Protein AF-A0A7L4R6G1-F1 (afdb_monomer_lite)

Radius of gyration: 15.93 Å; chains: 1; bounding box: 34×41×43 Å

Structure (mmCIF, N/CA/C/O backbone):
data_AF-A0A7L4R6G1-F1
#
_entry.id   AF-A0A7L4R6G1-F1
#
loop_
_atom_site.group_PDB
_atom_site.id
_atom_site.type_symbol
_atom_site.label_atom_id
_atom_site.label_alt_id
_atom_site.label_comp_id
_atom_site.label_asym_id
_atom_site.label_entity_id
_atom_site.label_seq_id
_atom_site.pdbx_PDB_ins_code
_atom_site.Cartn_x
_atom_site.Cartn_y
_atom_site.Cartn_z
_atom_site.occupancy
_atom_site.B_iso_or_equiv
_atom_site.auth_seq_id
_atom_site.auth_comp_id
_atom_site.auth_asym_id
_atom_site.auth_atom_id
_atom_site.pdbx_PDB_model_num
ATOM 1 N N . MET A 1 1 ? -9.386 -15.815 3.244 1.00 87.00 1 MET A N 1
ATOM 2 C CA . MET A 1 1 ? -8.863 -14.715 2.376 1.00 87.00 1 MET A CA 1
ATOM 3 C C . MET A 1 1 ? -9.178 -14.843 0.875 1.00 87.00 1 MET A C 1
ATOM 5 O O . MET A 1 1 ? -9.339 -15.949 0.372 1.00 87.00 1 MET A O 1
ATOM 9 N N . LYS A 1 2 ? -9.205 -13.720 0.128 1.00 92.12 2 LYS A N 1
ATOM 10 C CA . LYS A 1 2 ? -9.376 -13.674 -1.351 1.00 92.12 2 LYS A CA 1
ATOM 11 C C . LYS A 1 2 ? -8.162 -13.053 -2.053 1.00 92.12 2 LYS A C 1
ATOM 13 O O . LYS A 1 2 ? -7.598 -12.083 -1.553 1.00 92.12 2 LYS A O 1
ATOM 18 N N . LYS A 1 3 ? -7.787 -13.557 -3.235 1.00 94.75 3 LYS A N 1
ATOM 19 C CA . LYS A 1 3 ? -6.740 -12.967 -4.095 1.00 94.75 3 LYS A CA 1
ATOM 20 C C . LYS A 1 3 ? -7.372 -12.108 -5.196 1.00 94.75 3 LYS A C 1
ATOM 22 O O . LYS A 1 3 ? -8.398 -12.487 -5.756 1.00 94.75 3 LYS A O 1
ATOM 27 N N . LYS A 1 4 ? -6.769 -10.961 -5.518 1.00 96.75 4 LYS A N 1
ATOM 28 C CA . LYS A 1 4 ? -7.237 -10.049 -6.581 1.00 96.75 4 LYS A CA 1
ATOM 29 C C . LYS A 1 4 ? -6.052 -9.414 -7.310 1.00 96.75 4 LYS A C 1
ATOM 31 O O . LYS A 1 4 ? -4.967 -9.296 -6.750 1.00 96.75 4 LYS A O 1
ATOM 36 N N . LEU A 1 5 ? -6.262 -8.991 -8.554 1.00 97.62 5 LEU A N 1
ATOM 37 C CA . LEU A 1 5 ? -5.342 -8.112 -9.275 1.00 97.62 5 LEU A CA 1
ATOM 38 C C . LEU A 1 5 ? -5.882 -6.682 -9.214 1.00 97.62 5 LEU A C 1
ATOM 40 O O . LEU A 1 5 ? -7.007 -6.431 -9.644 1.00 97.62 5 LEU A O 1
ATOM 44 N N . LEU A 1 6 ? -5.094 -5.753 -8.677 1.00 98.19 6 LEU A N 1
ATOM 45 C CA . LEU A 1 6 ? -5.486 -4.349 -8.535 1.00 98.19 6 LEU A CA 1
ATOM 46 C C . LEU A 1 6 ? -4.624 -3.427 -9.389 1.00 98.19 6 LEU A C 1
ATOM 48 O O . LEU A 1 6 ? -3.440 -3.685 -9.627 1.00 98.19 6 LEU A O 1
ATOM 52 N N . ARG A 1 7 ? -5.219 -2.317 -9.833 1.00 98.44 7 ARG A N 1
ATOM 53 C CA . ARG A 1 7 ? -4.471 -1.229 -10.461 1.00 98.44 7 ARG A CA 1
ATOM 54 C C . ARG A 1 7 ? -3.727 -0.419 -9.389 1.00 98.44 7 ARG A C 1
ATOM 56 O O . ARG A 1 7 ? -4.255 -0.232 -8.293 1.00 98.44 7 ARG A O 1
ATOM 63 N N . PRO A 1 8 ? -2.547 0.145 -9.697 1.00 98.31 8 PRO A N 1
ATOM 64 C CA . PRO A 1 8 ? -1.770 0.928 -8.730 1.00 98.31 8 PRO A CA 1
ATOM 65 C C . PRO A 1 8 ? -2.485 2.149 -8.138 1.00 98.31 8 PRO A C 1
ATOM 67 O O . PRO A 1 8 ? -2.185 2.547 -7.018 1.00 98.31 8 PRO A O 1
ATOM 70 N N . ASN A 1 9 ? -3.432 2.749 -8.866 1.00 98.50 9 ASN A N 1
ATOM 71 C CA . ASN A 1 9 ? -4.228 3.879 -8.376 1.00 98.50 9 ASN A CA 1
ATOM 72 C C . ASN A 1 9 ? -5.355 3.463 -7.416 1.00 98.50 9 ASN A C 1
ATOM 74 O O . ASN A 1 9 ? -6.030 4.332 -6.881 1.00 98.50 9 ASN A O 1
ATOM 78 N N . GLN A 1 10 ? -5.581 2.162 -7.213 1.00 98.69 10 GLN A N 1
ATOM 79 C CA . GLN A 1 10 ? -6.584 1.673 -6.264 1.00 98.69 10 GLN A CA 1
ATOM 80 C C . GLN A 1 10 ? -6.030 1.465 -4.856 1.00 98.69 10 GLN A C 1
ATOM 82 O O . GLN A 1 10 ? -6.801 1.269 -3.920 1.00 98.69 10 GLN 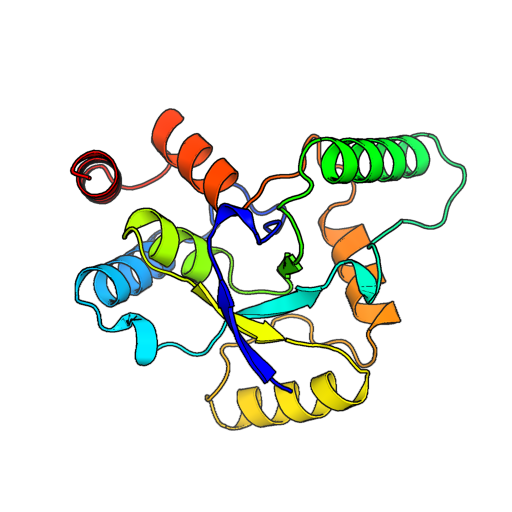A O 1
ATOM 87 N N . ILE A 1 11 ? -4.705 1.486 -4.700 1.00 98.69 11 ILE A N 1
ATOM 88 C CA . ILE A 1 11 ? -4.029 1.125 -3.457 1.00 98.69 11 ILE A CA 1
ATOM 89 C C . ILE A 1 11 ? -3.354 2.365 -2.881 1.00 98.69 11 ILE A C 1
ATOM 91 O O . ILE A 1 11 ? -2.439 2.907 -3.500 1.00 98.69 11 ILE A O 1
ATOM 95 N N . ILE A 1 12 ? -3.771 2.776 -1.689 1.00 98.56 12 ILE A N 1
ATOM 96 C CA . ILE A 1 12 ? -3.109 3.781 -0.857 1.00 98.56 12 ILE A CA 1
ATOM 97 C C . ILE A 1 12 ? -1.845 3.136 -0.296 1.00 98.56 12 ILE A C 1
ATOM 99 O O . ILE A 1 12 ? -1.912 2.113 0.388 1.00 98.56 12 ILE A O 1
ATOM 103 N N . THR A 1 13 ? -0.689 3.692 -0.648 1.00 97.38 13 THR A N 1
ATOM 104 C CA . THR A 1 13 ? 0.617 3.171 -0.229 1.00 97.38 13 THR A CA 1
ATOM 105 C C . THR A 1 13 ? 0.923 3.544 1.217 1.00 97.38 13 THR A C 1
ATOM 107 O O . THR A 1 13 ? 0.368 4.502 1.743 1.00 97.38 13 THR A O 1
ATOM 110 N N . LEU A 1 14 ? 1.866 2.819 1.816 1.00 95.00 14 LEU A N 1
ATOM 111 C CA . LEU A 1 14 ? 2.544 3.176 3.061 1.00 95.00 14 LEU A CA 1
ATOM 112 C C . LEU A 1 14 ? 3.339 4.495 2.919 1.00 95.00 14 LEU A C 1
ATOM 114 O O . LEU A 1 14 ? 3.604 4.951 1.801 1.00 95.00 14 LEU A O 1
ATOM 118 N N . ARG A 1 15 ? 3.700 5.120 4.052 1.00 91.69 15 ARG A N 1
ATOM 119 C CA . ARG A 1 15 ? 4.393 6.430 4.107 1.00 91.69 15 ARG A CA 1
ATOM 120 C C . ARG A 1 15 ? 5.881 6.334 3.734 1.00 91.69 15 ARG A C 1
ATOM 122 O O . ARG A 1 15 ? 6.545 7.356 3.601 1.00 91.69 15 ARG A O 1
ATOM 129 N N . ASP A 1 16 ? 6.421 5.133 3.559 1.00 82.56 16 ASP A N 1
ATOM 130 C CA . ASP A 1 16 ? 7.812 4.915 3.164 1.00 82.56 16 ASP A CA 1
ATOM 131 C C . ASP A 1 16 ? 8.113 5.629 1.830 1.00 82.56 16 ASP A C 1
ATOM 133 O O . ASP A 1 16 ? 7.666 5.209 0.763 1.00 82.56 16 ASP A O 1
ATOM 137 N N . TYR A 1 17 ? 8.823 6.756 1.874 1.00 84.94 17 TYR A N 1
ATOM 138 C CA . TYR A 1 17 ? 9.207 7.505 0.680 1.00 84.94 17 TYR A CA 1
ATOM 139 C C . TYR A 1 17 ? 10.682 7.946 0.748 1.00 84.94 17 TYR A C 1
ATOM 141 O O . TYR A 1 17 ? 11.036 8.647 1.697 1.00 84.94 17 TYR A O 1
ATOM 149 N N . PRO A 1 18 ? 11.513 7.616 -0.269 1.00 84.81 18 PRO A N 1
ATOM 150 C CA . PRO A 1 18 ? 11.259 6.600 -1.300 1.00 84.81 18 PRO A CA 1
ATOM 151 C C . PRO A 1 18 ? 11.185 5.194 -0.665 1.00 84.81 18 PRO A C 1
ATOM 153 O O . PRO A 1 18 ? 11.161 5.044 0.555 1.00 84.81 18 PRO A O 1
ATOM 156 N N . VAL A 1 19 ? 11.128 4.133 -1.474 1.00 86.19 19 VAL A N 1
ATOM 157 C CA . VAL A 1 19 ? 11.261 2.775 -0.919 1.00 86.19 19 VAL A CA 1
ATOM 158 C C . VAL A 1 19 ? 12.656 2.606 -0.299 1.00 86.19 19 VAL A C 1
ATOM 160 O O . VAL A 1 19 ? 13.657 2.954 -0.918 1.00 86.19 19 VAL A O 1
ATOM 163 N N . TYR A 1 20 ? 12.739 2.063 0.918 1.00 85.50 20 TYR A N 1
ATOM 164 C CA . TYR A 1 20 ? 13.948 2.145 1.759 1.00 85.50 20 TYR A CA 1
ATOM 165 C C . TYR A 1 20 ? 15.150 1.291 1.299 1.00 85.50 20 TYR A C 1
ATOM 167 O O . TYR A 1 20 ? 16.229 1.387 1.871 1.00 85.50 20 TYR A O 1
ATOM 175 N N . ASN A 1 21 ? 14.983 0.422 0.297 1.00 90.88 21 ASN A N 1
ATOM 176 C CA . ASN A 1 21 ? 16.037 -0.488 -0.172 1.00 90.88 21 ASN A CA 1
ATOM 177 C C . ASN A 1 21 ? 15.977 -0.633 -1.694 1.00 90.88 21 ASN A C 1
ATOM 179 O O . ASN A 1 21 ? 15.124 -1.336 -2.240 1.00 90.88 21 ASN A O 1
ATOM 183 N N . GLU A 1 22 ? 16.907 0.028 -2.377 1.00 93.88 22 GLU A N 1
ATOM 184 C CA . GLU A 1 22 ? 16.967 0.025 -3.836 1.00 93.88 22 GLU A CA 1
ATOM 185 C C . GLU A 1 22 ? 17.213 -1.380 -4.412 1.00 93.88 22 GLU A C 1
ATOM 187 O O . GLU A 1 22 ? 16.649 -1.722 -5.449 1.00 93.88 22 GLU A O 1
ATOM 192 N N . GLN A 1 23 ? 18.006 -2.230 -3.754 1.00 95.88 23 GLN A N 1
ATOM 193 C CA . GLN A 1 23 ? 18.347 -3.558 -4.280 1.00 95.88 23 GLN A CA 1
ATOM 194 C C . GLN A 1 23 ? 17.125 -4.479 -4.329 1.00 95.88 23 GLN A C 1
ATOM 196 O O . GLN A 1 23 ? 16.878 -5.129 -5.346 1.00 95.88 23 GLN A O 1
ATOM 201 N N . ILE A 1 24 ? 16.295 -4.458 -3.283 1.00 94.44 24 ILE A N 1
ATOM 202 C CA . ILE A 1 24 ? 15.020 -5.190 -3.265 1.00 94.44 24 ILE A CA 1
ATOM 203 C C . ILE A 1 24 ? 14.101 -4.687 -4.388 1.00 94.44 24 ILE A C 1
ATOM 205 O O . ILE A 1 24 ? 13.499 -5.489 -5.108 1.00 94.44 24 ILE A O 1
ATOM 209 N N . LEU A 1 25 ? 14.035 -3.366 -4.597 1.00 96.56 25 LEU A N 1
ATOM 210 C CA . LEU A 1 25 ? 13.263 -2.789 -5.700 1.00 96.56 25 LEU A CA 1
ATOM 211 C C . LEU A 1 25 ? 13.772 -3.288 -7.062 1.00 96.56 25 LEU A C 1
ATOM 213 O O . LEU A 1 25 ? 12.959 -3.664 -7.906 1.00 96.56 25 LEU A O 1
ATOM 217 N N . LYS A 1 26 ? 15.095 -3.332 -7.278 1.00 97.50 26 LYS A N 1
ATOM 218 C CA . LYS A 1 26 ? 15.714 -3.849 -8.514 1.00 97.50 26 LYS A CA 1
ATOM 219 C C . LYS A 1 26 ? 15.326 -5.297 -8.782 1.00 97.50 26 LYS A C 1
ATOM 221 O O . LYS A 1 26 ? 14.950 -5.611 -9.913 1.00 97.50 26 LYS A O 1
ATOM 226 N N . ILE A 1 27 ? 15.376 -6.152 -7.764 1.00 97.00 27 ILE A N 1
ATOM 227 C CA . ILE A 1 27 ? 15.005 -7.568 -7.883 1.00 97.00 27 ILE A CA 1
ATOM 228 C C . ILE A 1 27 ? 13.543 -7.689 -8.321 1.00 97.00 27 ILE A C 1
ATOM 230 O O . ILE A 1 27 ? 13.263 -8.270 -9.373 1.00 97.00 27 ILE A O 1
ATOM 234 N N . TYR A 1 28 ? 12.610 -7.078 -7.584 1.00 97.38 28 TYR A N 1
ATOM 235 C CA . TYR A 1 28 ? 11.191 -7.149 -7.939 1.00 97.38 28 TYR A CA 1
ATOM 236 C C . TYR A 1 28 ? 10.899 -6.531 -9.303 1.00 97.38 28 TYR A C 1
ATOM 238 O O . TYR A 1 28 ? 10.124 -7.095 -10.078 1.00 97.38 28 TYR A O 1
ATOM 246 N N . PHE A 1 29 ? 11.542 -5.413 -9.639 1.00 97.88 29 PHE A N 1
ATOM 247 C CA . PHE A 1 29 ? 11.380 -4.780 -10.942 1.00 97.88 29 PHE A CA 1
ATOM 248 C C . PHE A 1 29 ? 11.775 -5.738 -12.069 1.00 97.88 29 PHE A C 1
ATOM 250 O O . PHE A 1 29 ? 11.017 -5.895 -13.022 1.00 97.88 29 PHE A O 1
ATOM 257 N N . ARG A 1 30 ? 12.908 -6.445 -11.955 1.00 97.88 30 ARG A N 1
ATOM 258 C CA . ARG A 1 30 ? 13.322 -7.439 -12.960 1.00 97.88 30 ARG A CA 1
ATOM 259 C C . ARG A 1 30 ? 12.327 -8.589 -13.089 1.00 97.88 30 ARG A C 1
ATOM 261 O O . ARG A 1 30 ? 12.041 -9.005 -14.212 1.00 97.88 30 ARG A O 1
ATOM 268 N N . VAL A 1 31 ? 11.768 -9.066 -11.978 1.00 97.69 31 VAL A N 1
ATOM 269 C CA . VAL A 1 31 ? 10.736 -10.115 -11.988 1.00 97.69 31 VAL A CA 1
ATOM 270 C C . VAL A 1 31 ? 9.484 -9.648 -12.742 1.00 97.69 31 VAL A C 1
ATOM 272 O O . VAL A 1 31 ? 9.022 -10.335 -13.656 1.00 97.69 31 VAL A O 1
ATOM 275 N N . PHE A 1 32 ? 8.961 -8.456 -12.437 1.00 97.50 32 PHE A N 1
ATOM 276 C CA . PHE A 1 32 ? 7.781 -7.915 -13.124 1.00 97.50 32 PHE A CA 1
ATOM 277 C C . PHE A 1 32 ? 8.049 -7.545 -14.587 1.00 97.50 32 PHE A C 1
ATOM 279 O O . PHE A 1 32 ? 7.203 -7.810 -15.445 1.00 97.50 32 PHE A O 1
ATOM 286 N N . GLN A 1 33 ? 9.227 -6.996 -14.890 1.00 96.12 33 GLN A N 1
ATOM 287 C CA . GLN A 1 33 ? 9.660 -6.675 -16.250 1.00 96.12 33 GLN A CA 1
ATOM 288 C C . GLN A 1 33 ? 9.684 -7.926 -17.141 1.00 96.12 33 GLN A C 1
ATOM 290 O O . GLN A 1 33 ? 9.302 -7.855 -18.306 1.00 96.12 33 GLN A O 1
ATOM 295 N N . ARG A 1 34 ? 10.066 -9.083 -16.585 1.00 96.50 34 ARG A N 1
ATOM 296 C CA . ARG A 1 34 ? 10.074 -10.387 -17.271 1.00 96.50 34 ARG A CA 1
ATOM 297 C C . ARG A 1 34 ? 8.712 -11.095 -17.287 1.00 96.50 34 ARG A C 1
ATOM 299 O O . ARG A 1 34 ? 8.648 -12.267 -17.637 1.00 96.50 34 ARG A O 1
ATOM 306 N N . ASN A 1 35 ? 7.627 -10.420 -16.897 1.00 95.75 35 ASN A N 1
ATOM 307 C CA . ASN A 1 35 ? 6.284 -11.005 -16.755 1.00 95.75 35 ASN A CA 1
ATOM 308 C C . ASN A 1 35 ? 6.202 -12.172 -15.751 1.00 95.75 35 ASN A C 1
ATOM 310 O O . ASN A 1 35 ? 5.253 -12.949 -15.785 1.00 95.75 35 ASN A O 1
ATOM 314 N N . GLN A 1 36 ? 7.153 -12.276 -14.819 1.00 96.31 36 GLN A N 1
ATOM 315 C CA . GLN A 1 36 ? 7.201 -13.344 -13.817 1.00 96.31 36 GLN A CA 1
ATOM 316 C C . GLN A 1 36 ? 6.588 -12.926 -12.475 1.00 96.31 36 GLN A C 1
ATOM 318 O O . GLN A 1 36 ? 6.765 -13.609 -11.479 1.00 96.31 36 GLN A O 1
ATOM 323 N N . GLY A 1 37 ? 5.821 -11.831 -12.423 1.00 92.62 37 GLY A N 1
ATOM 324 C CA . GLY A 1 37 ? 5.223 -11.318 -11.181 1.00 92.62 37 GLY A CA 1
ATOM 325 C C . GLY A 1 37 ? 4.384 -12.337 -10.396 1.00 92.62 37 GLY A C 1
ATOM 326 O O . GLY A 1 37 ? 4.262 -12.205 -9.185 1.00 92.62 37 GLY A O 1
ATOM 327 N N . ARG A 1 38 ? 3.860 -13.374 -11.065 1.00 91.25 38 ARG A N 1
ATOM 328 C CA . ARG A 1 38 ? 3.099 -14.475 -10.451 1.00 91.25 38 ARG A CA 1
ATOM 329 C C . ARG A 1 38 ? 3.900 -15.343 -9.474 1.00 91.25 38 ARG A C 1
ATOM 331 O O . ARG A 1 38 ? 3.284 -16.011 -8.658 1.00 91.25 38 ARG A O 1
ATOM 338 N N . ILE A 1 39 ? 5.235 -15.357 -9.572 1.00 92.38 39 ILE A N 1
ATOM 339 C CA . ILE A 1 39 ? 6.092 -16.115 -8.642 1.00 92.38 39 ILE A CA 1
ATOM 340 C C . ILE A 1 39 ? 6.211 -15.409 -7.290 1.00 92.38 39 ILE A C 1
ATOM 342 O O . ILE A 1 39 ? 6.630 -16.010 -6.309 1.00 92.38 39 ILE A O 1
ATOM 346 N N . LEU A 1 40 ? 5.900 -14.110 -7.253 1.00 93.31 40 LEU A N 1
ATOM 347 C CA . LEU A 1 40 ? 5.949 -13.336 -6.030 1.00 93.31 40 LEU A CA 1
ATOM 348 C C . LEU A 1 40 ? 4.630 -13.524 -5.282 1.00 93.31 40 LEU A C 1
ATOM 350 O O . LEU A 1 40 ? 3.560 -13.412 -5.891 1.00 93.31 40 LEU A O 1
ATOM 354 N N . PRO A 1 41 ? 4.679 -13.708 -3.956 1.00 93.38 41 PRO A N 1
ATOM 355 C CA . PRO A 1 41 ? 3.492 -13.646 -3.131 1.00 93.38 41 PRO A CA 1
ATOM 356 C C . PRO A 1 41 ? 2.677 -12.367 -3.346 1.00 93.38 41 PRO A C 1
ATOM 358 O O . PRO A 1 41 ? 3.254 -11.324 -3.677 1.00 93.38 41 PRO A O 1
ATOM 361 N N . PRO A 1 42 ? 1.362 -12.378 -3.090 1.00 95.19 42 PRO A N 1
ATOM 362 C CA . PRO A 1 42 ? 0.545 -11.167 -3.128 1.00 95.19 42 PRO A CA 1
ATOM 363 C C . PRO A 1 42 ? 0.924 -10.150 -2.028 1.00 95.19 42 PRO A C 1
ATOM 365 O O . PRO A 1 42 ? 1.646 -10.470 -1.084 1.00 95.19 42 PRO A O 1
ATOM 368 N N . CYS A 1 43 ? 0.486 -8.893 -2.152 1.00 95.50 43 CYS A N 1
ATOM 369 C CA . CYS A 1 43 ? 0.560 -7.896 -1.069 1.00 95.50 43 CYS A CA 1
ATOM 370 C C . CYS A 1 43 ? -0.718 -7.909 -0.216 1.00 95.50 43 CYS A C 1
ATOM 372 O O . CYS A 1 43 ? -1.804 -7.864 -0.799 1.00 95.50 43 CYS A O 1
ATOM 374 N N . PRO A 1 44 ? -0.637 -7.906 1.124 1.00 96.56 44 PRO A N 1
ATOM 375 C CA . PRO A 1 44 ? -1.821 -7.788 1.966 1.00 96.56 44 PRO A CA 1
ATOM 376 C C . PRO A 1 44 ? -2.410 -6.372 1.893 1.00 96.56 44 PRO A C 1
ATOM 378 O O . PRO A 1 44 ? -1.687 -5.373 1.975 1.00 96.56 44 PRO A O 1
ATOM 381 N N . VAL A 1 45 ? -3.733 -6.283 1.742 1.00 97.50 45 VAL A N 1
ATOM 382 C CA . VAL A 1 45 ? -4.477 -5.015 1.711 1.00 97.50 45 VAL A CA 1
ATOM 383 C C . VAL A 1 45 ? -5.808 -5.124 2.458 1.00 97.50 45 VAL A C 1
ATOM 385 O O . VAL A 1 45 ? -6.398 -6.204 2.523 1.00 97.50 45 VAL A O 1
ATOM 388 N N . ILE A 1 46 ? -6.319 -3.998 2.961 1.00 97.62 46 ILE A N 1
ATOM 389 C CA . ILE A 1 46 ? -7.676 -3.879 3.530 1.00 97.62 46 ILE A CA 1
ATOM 390 C C . ILE A 1 46 ? -8.491 -2.905 2.686 1.00 97.62 46 ILE A C 1
ATOM 392 O O . ILE A 1 46 ? -8.034 -1.802 2.394 1.00 97.62 46 ILE A O 1
ATOM 396 N N . HIS A 1 47 ? -9.709 -3.290 2.310 1.00 98.38 47 HIS A N 1
ATOM 397 C CA . HIS A 1 47 ? -10.633 -2.389 1.622 1.00 98.38 47 HIS A CA 1
ATOM 398 C C . HIS A 1 47 ? -11.177 -1.314 2.578 1.00 98.38 47 HIS A C 1
ATOM 400 O O . HIS A 1 47 ? -11.521 -1.618 3.720 1.00 98.38 47 HIS A O 1
ATOM 406 N N . LYS A 1 48 ? -11.333 -0.068 2.119 1.00 97.69 48 LYS A N 1
ATOM 407 C CA . LYS A 1 48 ? -11.765 1.066 2.958 1.00 97.69 48 LYS A CA 1
ATOM 408 C C . LYS A 1 48 ? -13.148 0.891 3.596 1.00 97.69 48 LYS A C 1
ATOM 410 O O . LYS A 1 48 ? -13.409 1.489 4.634 1.00 97.69 48 LYS A O 1
ATOM 415 N N . SER A 1 49 ? -14.017 0.058 3.014 1.00 97.69 49 SER A N 1
ATOM 416 C CA . SER A 1 49 ? -15.328 -0.269 3.603 1.00 97.69 49 SER A CA 1
ATOM 417 C C . SER A 1 49 ? -15.233 -1.141 4.858 1.00 97.69 49 SER A C 1
ATOM 419 O O . SER A 1 49 ? -16.154 -1.137 5.664 1.00 97.69 49 SER A O 1
ATOM 421 N N . ILE A 1 50 ? -14.136 -1.885 5.030 1.00 97.62 50 ILE A N 1
ATOM 422 C CA . ILE A 1 50 ? -13.868 -2.674 6.240 1.00 97.62 50 ILE A CA 1
ATOM 423 C C . ILE A 1 50 ? -13.442 -1.746 7.386 1.00 97.62 50 ILE A C 1
ATOM 425 O O . ILE A 1 50 ? -13.755 -1.984 8.551 1.00 97.62 50 ILE A O 1
ATOM 429 N N . GLY A 1 51 ? -12.751 -0.6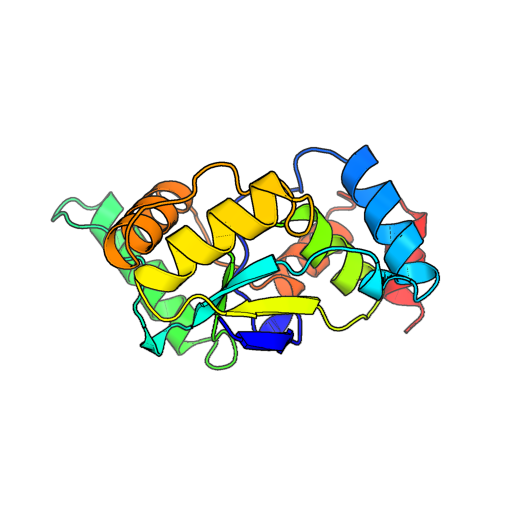57 7.051 1.00 96.75 51 GLY A N 1
ATOM 430 C CA . GLY A 1 51 ? -12.495 0.444 7.962 1.00 96.75 51 GLY A CA 1
ATOM 431 C C . GLY A 1 51 ? -11.462 1.428 7.426 1.00 96.75 51 GLY A C 1
ATOM 432 O O . GLY A 1 51 ? -10.742 1.166 6.464 1.00 96.75 51 GLY A O 1
ATOM 433 N N . ILE A 1 52 ? -11.395 2.581 8.090 1.00 97.56 52 ILE A N 1
ATOM 434 C CA . ILE A 1 52 ? -10.486 3.681 7.760 1.00 97.56 52 ILE A CA 1
ATOM 435 C C . ILE A 1 52 ? -9.516 3.861 8.939 1.00 97.56 52 ILE A C 1
ATOM 437 O O . ILE A 1 52 ? -9.979 3.921 10.083 1.00 97.56 52 ILE A O 1
ATOM 441 N N . PRO A 1 53 ? -8.195 3.968 8.704 1.00 97.12 53 PRO A N 1
ATOM 442 C CA . PRO A 1 53 ? -7.181 4.067 9.754 1.00 97.12 53 PRO A CA 1
ATOM 443 C C . PRO A 1 53 ? -7.172 5.460 10.405 1.00 97.12 53 PRO A C 1
ATOM 445 O O . PRO A 1 53 ? -6.246 6.241 10.235 1.00 97.12 53 PRO A O 1
ATOM 448 N N . LYS A 1 54 ? -8.224 5.805 11.153 1.00 97.19 54 LYS A N 1
ATOM 449 C CA . LYS A 1 54 ? -8.306 7.069 11.898 1.00 97.19 54 LYS A CA 1
ATOM 450 C C . LYS A 1 54 ? -7.597 6.963 13.247 1.00 97.19 54 LYS A C 1
ATOM 452 O O . LYS A 1 54 ? -7.681 5.945 13.937 1.00 97.19 54 LYS A O 1
ATOM 457 N N . LEU A 1 55 ? -6.962 8.054 13.664 1.00 96.00 55 LEU A N 1
ATOM 458 C CA . LEU A 1 55 ? -6.393 8.187 15.004 1.00 96.00 55 LEU A CA 1
ATOM 459 C C . LEU A 1 55 ? -7.458 8.630 16.011 1.00 96.00 55 LEU A C 1
ATOM 461 O O . LEU A 1 55 ? -8.358 9.410 15.689 1.00 96.00 55 LEU A O 1
ATOM 465 N N . LYS A 1 56 ? -7.329 8.144 17.249 1.00 93.94 56 LYS A N 1
ATOM 466 C CA . LYS A 1 56 ? -8.133 8.587 18.392 1.00 93.94 56 LYS A CA 1
ATOM 467 C C . LYS A 1 56 ? -7.381 9.689 19.129 1.00 93.94 56 LYS A C 1
ATOM 469 O O . LYS A 1 56 ? -6.243 9.474 19.526 1.00 93.94 56 LYS A O 1
ATOM 474 N N . GLY A 1 57 ? -8.020 10.833 19.333 1.00 91.88 57 GLY A N 1
ATOM 475 C CA . GLY A 1 57 ? -7.413 11.975 20.011 1.00 91.88 57 GLY A CA 1
ATOM 476 C C . GLY A 1 57 ? -8.114 13.277 19.643 1.00 91.88 57 GLY A C 1
ATOM 477 O O . GLY A 1 57 ? -8.806 13.355 18.626 1.00 91.88 57 GLY A O 1
ATOM 478 N N . LYS A 1 58 ? -7.964 14.293 20.495 1.00 93.56 58 LYS A N 1
ATOM 479 C CA . LYS A 1 58 ? -8.527 15.638 20.274 1.00 93.56 58 LYS A CA 1
ATOM 480 C C . LYS A 1 58 ? -7.454 16.694 19.989 1.00 93.56 58 LYS A C 1
ATOM 482 O O . LYS A 1 58 ? -7.811 17.843 19.718 1.00 93.56 58 LYS A O 1
ATOM 487 N N . ASP A 1 59 ? -6.178 16.313 20.032 1.00 96.88 59 ASP A N 1
ATOM 488 C CA . ASP A 1 59 ? -5.055 17.200 19.750 1.00 96.88 59 ASP A CA 1
ATOM 489 C C . ASP A 1 59 ? -5.036 17.639 18.275 1.00 96.88 59 ASP A C 1
ATOM 491 O O . ASP A 1 59 ? -5.633 17.016 17.387 1.00 96.88 59 ASP A O 1
ATOM 495 N N . SER A 1 60 ? -4.356 18.755 18.014 1.00 96.56 60 SER A N 1
ATOM 496 C CA . SER A 1 60 ? -4.304 19.376 16.690 1.00 96.56 60 SER A CA 1
ATOM 497 C C . SER A 1 60 ? -3.655 18.475 15.636 1.00 96.56 60 SER A C 1
ATOM 499 O O . SER A 1 60 ? -4.108 18.472 14.488 1.00 96.56 60 SER A O 1
ATOM 501 N N . LYS A 1 61 ? -2.652 17.666 16.006 1.00 96.81 61 LYS A N 1
ATOM 502 C CA . LYS A 1 61 ? -1.964 16.753 15.080 1.00 96.81 61 LYS A CA 1
ATOM 503 C C . LYS A 1 61 ? -2.889 15.611 14.660 1.00 96.81 61 LYS A C 1
ATOM 505 O O . LYS A 1 61 ? -3.014 15.349 13.463 1.00 96.81 61 LYS A O 1
ATOM 510 N N . THR A 1 62 ? -3.603 14.996 15.603 1.00 97.44 62 THR A N 1
ATOM 511 C CA . THR A 1 62 ? -4.610 13.958 15.321 1.00 97.44 62 THR A CA 1
ATOM 512 C C . THR A 1 62 ? -5.739 14.486 14.435 1.00 97.44 62 THR A C 1
ATOM 514 O O . THR A 1 62 ? -6.102 13.849 13.441 1.00 97.44 62 THR A O 1
ATOM 517 N N . LYS A 1 63 ? -6.274 15.677 14.738 1.00 97.38 63 LYS A N 1
ATOM 518 C CA . LYS A 1 63 ? -7.308 16.320 13.908 1.00 97.38 63 LYS A CA 1
ATOM 519 C C . LYS A 1 63 ? -6.804 16.610 12.493 1.00 97.38 63 LYS A C 1
ATOM 521 O O . LYS A 1 63 ? -7.508 16.309 11.530 1.00 97.38 63 LYS A O 1
ATOM 526 N N . ARG A 1 64 ? -5.582 17.145 12.356 1.00 97.31 64 ARG A N 1
ATOM 527 C CA . ARG A 1 64 ? -4.943 17.404 11.054 1.00 97.31 64 ARG A CA 1
ATOM 528 C C . ARG A 1 64 ? -4.809 16.121 10.239 1.00 97.31 64 ARG A C 1
ATOM 530 O O . ARG A 1 64 ? -5.213 16.120 9.081 1.00 97.31 64 ARG A O 1
ATOM 537 N N . TYR A 1 65 ? -4.295 15.052 10.844 1.00 97.75 65 TYR A N 1
ATOM 538 C CA . TYR A 1 65 ? -4.156 13.743 10.206 1.00 97.75 65 TYR A CA 1
ATOM 539 C C . TYR A 1 65 ? -5.503 13.208 9.696 1.00 97.75 65 TYR A C 1
ATOM 541 O O . TYR A 1 65 ? -5.647 12.911 8.512 1.00 97.75 65 TYR A O 1
ATOM 549 N N . ASN A 1 66 ? -6.515 13.148 10.569 1.00 98.12 66 ASN A N 1
ATOM 550 C CA . ASN A 1 66 ? -7.832 12.616 10.213 1.00 98.12 66 ASN A CA 1
ATOM 551 C C . ASN A 1 66 ? -8.512 13.455 9.118 1.00 98.12 66 ASN A C 1
ATOM 553 O O . ASN A 1 66 ? -9.170 12.893 8.239 1.00 98.12 66 ASN A O 1
ATOM 557 N N . ARG A 1 67 ? -8.343 14.784 9.149 1.00 98.00 67 ARG A N 1
ATOM 558 C CA . ARG A 1 67 ? -8.844 15.692 8.108 1.00 98.00 67 ARG A CA 1
ATOM 559 C C . ARG A 1 67 ? -8.144 15.455 6.773 1.00 98.00 67 ARG A C 1
ATOM 561 O O . ARG A 1 67 ? -8.822 15.356 5.760 1.00 98.00 67 ARG A O 1
ATOM 568 N N . LEU A 1 68 ? -6.815 15.336 6.780 1.00 98.25 68 LEU A N 1
ATOM 569 C CA . LEU A 1 68 ? -6.023 15.059 5.581 1.00 98.25 68 LEU A CA 1
ATOM 570 C C . LEU A 1 68 ? -6.438 13.731 4.936 1.00 98.25 68 LEU A C 1
ATOM 572 O O . LEU A 1 68 ? -6.677 13.693 3.735 1.00 98.25 68 LEU A O 1
ATOM 576 N N . LEU A 1 69 ? -6.584 12.669 5.735 1.00 98.25 69 LEU A N 1
ATOM 577 C CA . LEU A 1 69 ? -7.029 11.363 5.248 1.00 98.25 69 LEU A CA 1
ATOM 578 C C . LEU A 1 69 ? -8.442 11.426 4.659 1.00 98.25 69 LEU A C 1
ATOM 580 O O . LEU A 1 69 ? -8.686 10.879 3.591 1.00 98.25 69 LEU A O 1
ATOM 584 N N . THR A 1 70 ? -9.370 12.089 5.353 1.00 98.12 70 THR A N 1
ATOM 585 C CA . THR A 1 70 ? -10.767 12.195 4.903 1.00 98.12 70 THR A CA 1
ATOM 586 C C . THR A 1 70 ? -10.850 12.948 3.578 1.00 98.12 70 THR A C 1
ATOM 588 O O . THR A 1 70 ? -11.375 12.402 2.613 1.00 98.12 70 THR A O 1
ATOM 591 N N . LYS A 1 71 ? -10.218 14.127 3.499 1.00 98.44 71 LYS A N 1
ATOM 592 C CA . LYS A 1 71 ? -10.139 14.921 2.269 1.00 98.44 71 LYS A CA 1
ATOM 593 C C . LYS A 1 71 ? -9.528 14.119 1.118 1.00 98.44 71 LYS A C 1
ATOM 595 O O . LYS A 1 71 ? -10.072 14.091 0.023 1.00 98.44 71 LYS A O 1
ATOM 600 N N . TYR A 1 72 ? -8.429 13.412 1.380 1.00 98.50 72 TYR A N 1
ATOM 601 C CA . TYR A 1 72 ? -7.783 12.586 0.366 1.00 98.50 72 TYR A CA 1
ATOM 602 C C . TYR A 1 72 ? -8.714 11.498 -0.190 1.00 98.50 72 TYR A C 1
ATOM 604 O O . TYR A 1 72 ? -8.753 11.293 -1.401 1.00 98.50 72 TYR A O 1
ATOM 612 N N . LEU A 1 73 ? -9.467 10.806 0.673 1.00 98.12 73 LEU A N 1
ATOM 613 C CA . LEU A 1 73 ? -10.398 9.750 0.260 1.00 98.12 73 LEU A CA 1
ATOM 614 C C . LEU A 1 73 ? -11.594 10.285 -0.542 1.00 98.12 73 LEU A C 1
ATOM 616 O O . LEU A 1 73 ? -12.093 9.570 -1.410 1.00 98.12 73 LEU A O 1
ATOM 620 N N . GLU A 1 74 ? -12.038 11.510 -0.254 1.00 98.06 74 GLU A N 1
ATOM 621 C CA . GLU A 1 74 ? -13.084 12.213 -1.009 1.00 98.06 74 GLU A CA 1
ATOM 622 C C . GLU A 1 74 ? -12.583 12.616 -2.403 1.00 98.06 74 GLU A C 1
ATOM 624 O O . GLU A 1 74 ? -13.251 12.357 -3.401 1.00 98.06 74 GLU A O 1
ATOM 629 N N . GLU A 1 75 ? -11.373 13.173 -2.487 1.00 98.00 75 GLU A N 1
ATOM 630 C CA . GLU A 1 75 ? -10.749 13.598 -3.750 1.00 98.00 75 GLU A CA 1
ATOM 631 C C . GLU A 1 75 ? -10.284 12.416 -4.620 1.00 98.00 75 GLU A C 1
ATOM 633 O O . GLU A 1 75 ? -10.134 12.554 -5.834 1.00 98.00 75 GLU A O 1
ATOM 638 N N . ASN A 1 76 ? -10.061 11.239 -4.023 1.00 97.88 76 ASN A N 1
ATOM 639 C CA . ASN A 1 76 ? -9.534 10.051 -4.700 1.00 97.88 76 ASN A CA 1
ATOM 640 C C . ASN A 1 76 ? -10.471 8.842 -4.525 1.00 97.88 76 ASN A C 1
ATOM 642 O O . ASN A 1 76 ? -10.089 7.845 -3.901 1.00 97.88 76 ASN A O 1
ATOM 646 N N . PRO A 1 77 ? -11.683 8.857 -5.112 1.00 97.38 77 PRO A N 1
ATOM 647 C CA . PRO A 1 77 ? -12.674 7.799 -4.904 1.00 97.38 77 PRO A CA 1
ATOM 648 C C . PRO A 1 77 ? -12.187 6.416 -5.360 1.00 97.38 77 PRO A C 1
ATOM 650 O O . PRO A 1 77 ? -12.553 5.410 -4.748 1.00 97.38 77 PRO A O 1
ATOM 653 N N . HIS A 1 78 ? -11.311 6.368 -6.371 1.00 97.88 78 HIS A N 1
ATOM 654 C CA . HIS A 1 78 ? -10.695 5.140 -6.880 1.00 97.88 78 HIS A CA 1
ATOM 655 C C . HIS A 1 78 ? -9.711 4.483 -5.906 1.00 97.88 78 HIS A C 1
ATOM 657 O O . HIS A 1 78 ? -9.420 3.301 -6.073 1.00 97.88 78 HIS A O 1
ATOM 663 N N . ALA A 1 79 ? -9.189 5.217 -4.917 1.00 98.12 79 ALA A N 1
ATOM 664 C CA . ALA A 1 79 ? -8.332 4.670 -3.877 1.00 98.12 79 ALA A CA 1
ATOM 665 C C . ALA A 1 79 ? -9.208 3.910 -2.868 1.00 98.12 79 ALA A C 1
ATOM 667 O O . ALA A 1 79 ? -9.894 4.483 -2.017 1.00 98.12 79 ALA A O 1
ATOM 668 N N . GLU A 1 80 ? -9.252 2.594 -3.032 1.00 98.44 80 GLU A N 1
ATOM 669 C CA . GLU A 1 80 ? -10.203 1.703 -2.367 1.00 98.44 80 GLU A CA 1
ATOM 670 C C . GLU A 1 80 ? -9.544 0.824 -1.305 1.00 98.44 80 GLU A C 1
ATOM 672 O O . GLU A 1 80 ? -10.229 0.328 -0.414 1.00 98.44 80 GLU A O 1
ATOM 677 N N . TYR A 1 81 ? -8.228 0.631 -1.378 1.00 98.69 81 TYR A N 1
ATOM 678 C CA . TYR A 1 81 ? -7.505 -0.318 -0.540 1.00 98.69 81 TYR A CA 1
ATOM 679 C C . TYR A 1 81 ? -6.339 0.361 0.167 1.00 98.69 81 TYR A C 1
ATOM 681 O O . TYR A 1 81 ? -5.584 1.106 -0.450 1.00 98.69 81 TYR A O 1
ATOM 689 N N . PHE A 1 82 ? -6.147 0.051 1.441 1.00 98.25 82 PHE A N 1
ATOM 690 C CA . PHE A 1 82 ? -4.953 0.412 2.187 1.00 98.25 82 PHE A CA 1
ATOM 691 C C . PHE A 1 82 ? -3.930 -0.719 2.118 1.00 98.25 82 PHE A C 1
ATOM 693 O O . PHE A 1 82 ? -4.257 -1.869 2.425 1.00 98.25 82 PHE A O 1
ATOM 700 N N . LEU A 1 83 ? -2.700 -0.395 1.720 1.00 97.38 83 LEU A N 1
ATOM 701 C CA . LEU A 1 83 ? -1.584 -1.334 1.745 1.00 97.38 83 LEU A CA 1
ATOM 702 C C . LEU A 1 83 ? -1.188 -1.636 3.189 1.00 97.38 83 LEU A C 1
ATOM 704 O O . LEU A 1 83 ? -0.970 -0.715 3.970 1.00 97.38 83 LEU A O 1
ATOM 708 N N . LEU A 1 84 ? -1.076 -2.918 3.531 1.00 95.44 84 LEU A N 1
ATOM 709 C CA . LEU A 1 84 ? -0.588 -3.343 4.843 1.00 95.44 84 LEU A CA 1
ATOM 710 C C . LEU A 1 84 ? 0.907 -3.654 4.818 1.00 95.44 84 LEU A C 1
ATOM 712 O O . LEU A 1 84 ? 1.598 -3.395 5.797 1.00 95.44 84 LEU A O 1
ATOM 716 N N . ASP A 1 85 ? 1.397 -4.175 3.692 1.00 93.69 85 ASP A N 1
ATOM 717 C CA . ASP A 1 85 ? 2.817 -4.399 3.440 1.00 93.69 85 ASP A CA 1
ATOM 718 C C . ASP A 1 85 ? 3.108 -4.562 1.934 1.00 93.69 85 ASP A C 1
ATOM 720 O O . ASP A 1 85 ? 2.203 -4.778 1.122 1.00 93.69 85 ASP A O 1
ATOM 724 N N . GLY A 1 86 ? 4.381 -4.486 1.544 1.00 94.00 86 GLY A N 1
ATOM 725 C CA . GLY A 1 86 ? 4.858 -4.757 0.189 1.00 94.00 86 GLY A CA 1
ATOM 726 C C . GLY A 1 86 ? 5.168 -3.506 -0.631 1.00 94.00 86 GLY A C 1
ATOM 727 O O . GLY A 1 86 ? 5.027 -3.547 -1.854 1.00 94.00 86 GLY A O 1
ATOM 728 N N . GLY A 1 87 ? 5.603 -2.414 0.010 1.00 95.06 87 GLY A N 1
ATOM 729 C CA . GLY A 1 87 ? 5.909 -1.128 -0.639 1.00 95.06 87 GLY A CA 1
ATOM 730 C C . GLY A 1 87 ? 6.841 -1.242 -1.855 1.00 95.06 87 GLY A C 1
ATOM 731 O O . GLY A 1 87 ? 6.538 -0.707 -2.922 1.00 95.06 87 GLY A O 1
ATOM 732 N N . HIS A 1 88 ? 7.933 -2.010 -1.757 1.00 95.94 88 HIS A N 1
ATOM 733 C CA . HIS A 1 88 ? 8.832 -2.265 -2.895 1.00 95.94 88 HIS A CA 1
ATOM 734 C C . HIS A 1 88 ? 8.164 -3.038 -4.025 1.00 95.94 88 HIS A C 1
ATOM 736 O O . HIS A 1 88 ? 8.382 -2.738 -5.196 1.00 95.94 88 HIS A O 1
ATOM 742 N N . LYS A 1 89 ? 7.361 -4.050 -3.684 1.00 96.00 89 LYS A N 1
ATOM 743 C CA . LYS A 1 89 ? 6.736 -4.958 -4.652 1.00 96.00 89 LYS A CA 1
ATOM 744 C C . LYS A 1 89 ? 5.653 -4.238 -5.452 1.00 96.00 89 LYS A C 1
ATOM 746 O O . LYS A 1 89 ? 5.614 -4.363 -6.676 1.00 96.00 89 LYS A O 1
ATOM 751 N N . THR A 1 90 ? 4.825 -3.431 -4.788 1.00 97.50 90 THR A N 1
ATOM 752 C CA . THR A 1 90 ? 3.805 -2.607 -5.455 1.00 97.50 90 THR A CA 1
ATOM 753 C C . THR A 1 90 ? 4.441 -1.521 -6.327 1.00 97.50 90 THR A C 1
ATOM 755 O O . THR A 1 90 ? 4.004 -1.320 -7.466 1.00 97.50 90 THR A O 1
ATOM 758 N N . ALA A 1 91 ? 5.517 -0.880 -5.857 1.00 97.75 91 ALA A N 1
ATOM 759 C CA . ALA A 1 91 ? 6.277 0.088 -6.647 1.00 97.75 91 ALA A CA 1
ATOM 760 C C . ALA A 1 91 ? 6.909 -0.556 -7.894 1.00 97.75 91 ALA A C 1
ATOM 762 O O . ALA A 1 91 ? 6.750 -0.038 -8.998 1.00 97.75 91 ALA A O 1
ATOM 763 N N . ALA A 1 92 ? 7.553 -1.718 -7.753 1.00 97.62 92 ALA A N 1
ATOM 764 C CA . ALA A 1 92 ? 8.157 -2.463 -8.859 1.00 97.62 92 ALA A CA 1
ATOM 765 C C . ALA A 1 92 ? 7.142 -2.894 -9.930 1.00 97.62 92 ALA A C 1
ATOM 767 O O . ALA A 1 92 ? 7.398 -2.734 -11.128 1.00 97.62 92 ALA A O 1
ATOM 768 N N . ALA A 1 93 ? 5.983 -3.414 -9.509 1.00 97.88 93 ALA A N 1
ATOM 769 C CA . ALA A 1 93 ? 4.891 -3.773 -10.412 1.00 97.88 93 ALA A CA 1
ATOM 770 C C . ALA A 1 93 ? 4.412 -2.552 -11.210 1.00 97.88 93 ALA A C 1
ATOM 772 O O . ALA A 1 93 ? 4.269 -2.615 -12.431 1.00 97.88 93 ALA A O 1
ATOM 773 N N . THR A 1 94 ? 4.247 -1.419 -10.526 1.00 98.00 94 THR A N 1
ATOM 774 C CA . THR A 1 9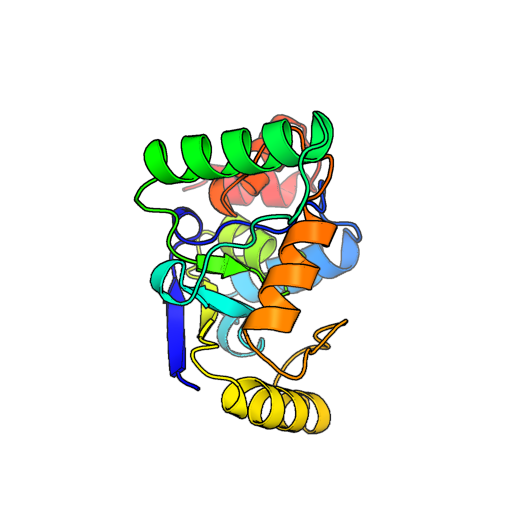4 ? 3.800 -0.153 -11.121 1.00 98.00 94 THR A CA 1
ATOM 775 C C . THR A 1 94 ? 4.826 0.414 -12.100 1.00 98.00 94 THR A C 1
ATOM 777 O O . THR A 1 94 ? 4.457 0.785 -13.211 1.00 98.00 94 THR A O 1
ATOM 780 N N . LEU A 1 95 ? 6.115 0.409 -11.740 1.00 97.69 95 LEU A N 1
ATOM 781 C CA . LEU A 1 95 ? 7.223 0.788 -12.629 1.00 97.69 95 LEU A CA 1
ATOM 782 C C . LEU A 1 95 ? 7.274 -0.071 -13.904 1.00 97.69 95 LEU A C 1
ATOM 784 O O . LEU A 1 95 ? 7.751 0.384 -14.940 1.00 97.69 95 LEU A O 1
ATOM 788 N N . SER A 1 96 ? 6.768 -1.304 -13.828 1.00 97.19 96 SER A N 1
ATOM 789 C CA . SER A 1 96 ? 6.710 -2.265 -14.936 1.00 97.19 96 SER A CA 1
ATOM 790 C C . SER A 1 96 ? 5.348 -2.306 -15.646 1.00 97.19 96 SER A C 1
ATOM 792 O O . SER A 1 96 ? 5.110 -3.207 -16.456 1.00 97.19 96 SER A O 1
ATOM 794 N N . HIS A 1 97 ? 4.439 -1.371 -15.338 1.00 97.25 97 HIS A N 1
ATOM 795 C CA . HIS A 1 97 ? 3.075 -1.311 -15.884 1.00 97.25 97 HIS A CA 1
ATOM 796 C C . HIS A 1 97 ? 2.279 -2.612 -15.705 1.00 97.25 97 HIS A C 1
ATOM 798 O O . HIS A 1 97 ? 1.575 -3.061 -16.614 1.00 97.25 97 HIS A O 1
ATOM 804 N N . LYS A 1 98 ? 2.427 -3.256 -14.543 1.00 97.44 98 LYS A N 1
ATOM 805 C CA . LYS A 1 98 ? 1.718 -4.488 -14.175 1.00 97.44 98 LYS A CA 1
ATOM 806 C C . LYS A 1 98 ? 0.623 -4.216 -13.155 1.00 97.44 98 LYS A C 1
ATOM 808 O O . LYS A 1 98 ? 0.722 -3.306 -12.335 1.00 97.44 98 LYS A O 1
ATOM 813 N N . LEU A 1 99 ? -0.414 -5.052 -13.201 1.00 97.56 99 LEU A N 1
ATOM 814 C CA . LEU A 1 99 ? -1.362 -5.160 -12.100 1.00 97.56 99 LEU A CA 1
ATOM 815 C C . LEU A 1 99 ? -0.660 -5.755 -10.879 1.00 97.56 99 LEU A C 1
ATOM 817 O O . LEU A 1 99 ? 0.284 -6.536 -11.010 1.00 97.56 99 LEU A O 1
ATOM 821 N N . ILE A 1 100 ? -1.136 -5.378 -9.699 1.00 97.94 100 ILE A N 1
ATOM 822 C CA . ILE A 1 100 ? -0.558 -5.770 -8.420 1.00 97.94 100 ILE A CA 1
ATOM 823 C C . ILE A 1 100 ? -1.360 -6.957 -7.880 1.00 97.94 100 ILE A C 1
ATOM 825 O O . ILE A 1 100 ? -2.554 -6.792 -7.606 1.00 97.94 100 ILE A O 1
ATOM 829 N N . PRO A 1 101 ? -0.742 -8.139 -7.708 1.00 96.50 101 PRO A N 1
ATOM 830 C CA . PRO A 1 101 ? -1.358 -9.239 -6.982 1.00 96.50 101 PRO A CA 1
ATOM 831 C C . PRO A 1 101 ? -1.514 -8.865 -5.511 1.00 96.50 101 PRO A C 1
ATOM 833 O O . PRO A 1 101 ? -0.534 -8.540 -4.837 1.00 96.50 101 PRO A O 1
ATOM 836 N N . VAL A 1 102 ? -2.744 -8.917 -5.010 1.00 97.00 102 VAL A N 1
ATOM 837 C CA . VAL A 1 102 ? -3.069 -8.607 -3.617 1.00 97.00 102 VAL A CA 1
ATOM 838 C C . VAL A 1 102 ? -3.841 -9.731 -2.945 1.00 97.00 102 VAL A C 1
ATOM 840 O O . VAL A 1 102 ? -4.528 -10.521 -3.597 1.00 97.00 102 VAL A O 1
ATOM 843 N N . LEU A 1 103 ? -3.723 -9.768 -1.624 1.00 96.69 103 LEU A N 1
ATOM 844 C CA . LEU A 1 103 ? -4.453 -10.631 -0.713 1.00 96.69 103 LEU A CA 1
ATOM 845 C C . LEU A 1 103 ? -5.360 -9.736 0.130 1.00 96.69 103 LEU A C 1
ATOM 847 O O . LEU A 1 103 ? -4.878 -8.855 0.841 1.00 96.69 103 LEU A O 1
ATOM 851 N N . LEU A 1 104 ? -6.670 -9.922 -0.001 1.00 97.25 104 LEU A N 1
ATOM 852 C CA . LEU A 1 104 ? -7.661 -9.138 0.723 1.00 97.25 104 LEU A CA 1
ATOM 853 C C . LEU A 1 104 ? -7.808 -9.683 2.142 1.00 97.25 104 LEU A C 1
ATOM 855 O O . LEU A 1 104 ? -8.142 -10.858 2.324 1.00 97.25 104 LEU A O 1
ATOM 859 N N . ILE A 1 105 ? -7.582 -8.805 3.113 1.00 96.44 105 ILE A N 1
ATOM 860 C CA . ILE A 1 105 ? -7.852 -9.031 4.529 1.00 96.44 105 ILE A CA 1
ATOM 861 C C . ILE A 1 105 ? -9.209 -8.390 4.838 1.00 96.44 105 ILE A C 1
ATOM 863 O O . ILE A 1 105 ? -9.358 -7.168 4.773 1.00 96.44 105 ILE A O 1
ATOM 867 N N . GLU A 1 106 ? -10.214 -9.211 5.126 1.00 96.38 106 GLU A N 1
ATOM 868 C CA . GLU A 1 106 ? -11.604 -8.781 5.334 1.00 96.38 106 GLU A CA 1
ATOM 869 C C . GLU A 1 106 ? -12.042 -8.987 6.792 1.00 96.38 106 GLU A C 1
ATOM 871 O O . GLU A 1 106 ? -12.868 -8.234 7.309 1.00 96.38 106 GLU A O 1
ATOM 876 N N . ARG A 1 107 ? -11.502 -10.006 7.470 1.00 96.62 107 ARG A N 1
ATOM 877 C CA . ARG A 1 107 ? -11.926 -10.448 8.807 1.00 96.62 107 ARG A CA 1
ATOM 878 C C . ARG A 1 107 ? -10.731 -10.759 9.705 1.00 96.62 107 ARG A C 1
ATOM 880 O O . ARG A 1 107 ? -9.622 -10.985 9.244 1.00 96.62 107 ARG A O 1
ATOM 887 N N . ASN A 1 108 ? -10.960 -10.829 11.018 1.00 95.88 108 ASN A N 1
ATOM 888 C CA . ASN A 1 108 ? -9.896 -11.139 11.985 1.00 95.88 108 ASN A CA 1
ATOM 889 C C . ASN A 1 108 ? -9.236 -12.509 11.732 1.00 95.88 108 ASN A C 1
ATOM 891 O O . ASN A 1 108 ? -8.038 -12.656 11.943 1.00 95.88 108 ASN A O 1
ATOM 895 N N . GLN A 1 109 ? -9.996 -13.495 11.249 1.00 95.75 109 GLN A N 1
ATOM 896 C CA . GLN A 1 109 ? -9.476 -14.831 10.943 1.00 95.75 109 GLN A CA 1
ATOM 897 C C . GLN A 1 109 ? -8.436 -14.824 9.812 1.00 95.75 109 GLN A C 1
ATOM 899 O O . GLN A 1 109 ? -7.481 -15.595 9.869 1.00 95.75 109 GLN A O 1
ATOM 904 N N . ASP A 1 110 ? -8.550 -13.896 8.855 1.00 95.25 110 ASP A N 1
ATOM 905 C CA . ASP A 1 110 ? -7.605 -13.769 7.739 1.00 95.25 110 ASP A CA 1
ATOM 906 C C . ASP A 1 110 ? -6.172 -13.481 8.226 1.00 95.25 110 ASP A C 1
ATOM 908 O O . ASP A 1 110 ? -5.206 -13.850 7.568 1.00 95.25 110 ASP A O 1
ATOM 912 N N . PHE A 1 111 ? -5.996 -12.875 9.406 1.00 93.06 111 PHE A N 1
ATOM 913 C CA . PHE A 1 111 ? -4.665 -12.647 9.979 1.00 93.06 111 PHE A CA 1
ATOM 914 C C . PHE A 1 111 ? -3.991 -13.941 10.446 1.00 93.06 111 PHE A C 1
ATOM 916 O O . PHE A 1 111 ? -2.768 -14.054 10.383 1.00 93.06 111 PHE A O 1
ATOM 923 N N . ASN A 1 112 ? -4.769 -14.920 10.915 1.00 91.62 112 ASN A N 1
ATOM 924 C CA . ASN A 1 112 ? -4.233 -16.226 11.293 1.00 91.62 112 ASN A CA 1
ATOM 925 C C . ASN A 1 112 ? -3.852 -17.027 10.046 1.00 91.62 112 ASN A C 1
ATOM 927 O O . ASN A 1 112 ? -2.770 -17.607 10.009 1.00 91.62 112 ASN A O 1
ATOM 931 N N . GLU A 1 113 ? -4.687 -16.985 9.005 1.00 93.25 113 GLU A N 1
ATOM 932 C CA . GLU A 1 113 ? -4.351 -17.584 7.709 1.00 93.25 113 GLU A CA 1
ATOM 933 C C . GLU A 1 113 ? -3.091 -16.926 7.115 1.00 93.25 113 GLU A C 1
ATOM 935 O O . GLU A 1 113 ? -2.178 -17.617 6.672 1.00 93.25 113 GLU A O 1
ATOM 940 N N . ALA A 1 114 ? -2.972 -15.594 7.172 1.00 93.06 114 ALA A N 1
ATOM 941 C CA . ALA A 1 114 ? -1.785 -14.883 6.696 1.00 93.06 114 ALA A CA 1
ATOM 942 C C . ALA A 1 114 ? -0.503 -15.288 7.446 1.00 93.06 114 ALA A C 1
ATOM 944 O O . ALA A 1 114 ? 0.551 -15.404 6.822 1.00 93.06 114 ALA A O 1
ATOM 945 N N . LYS A 1 115 ? -0.578 -15.554 8.759 1.00 91.44 115 LYS A N 1
ATOM 946 C CA . LYS A 1 115 ? 0.559 -16.082 9.539 1.00 91.44 115 LYS A CA 1
ATOM 947 C C . LYS A 1 115 ? 1.005 -17.453 9.046 1.00 91.44 115 LYS A C 1
ATOM 949 O O . LYS A 1 115 ? 2.205 -17.673 8.925 1.00 91.44 115 LYS A O 1
ATOM 954 N N . GLN A 1 116 ? 0.059 -18.335 8.726 1.00 91.81 116 GLN A N 1
ATOM 955 C CA . GLN A 1 116 ? 0.362 -19.655 8.163 1.00 91.81 116 GLN A CA 1
ATOM 956 C C . GLN A 1 116 ? 0.991 -19.543 6.767 1.00 91.81 116 GLN A C 1
ATOM 958 O O . GLN A 1 116 ? 1.967 -20.222 6.462 1.00 91.81 116 GLN A O 1
ATOM 963 N N . LEU A 1 117 ? 0.499 -18.628 5.926 1.00 92.31 117 LEU A N 1
ATOM 964 C CA . LEU A 1 117 ? 1.126 -18.372 4.626 1.00 92.31 117 LEU A CA 1
ATOM 965 C C . LEU A 1 117 ? 2.567 -17.868 4.776 1.00 92.31 117 LEU A C 1
ATOM 967 O O . LEU A 1 117 ? 3.424 -18.225 3.975 1.00 92.31 117 LEU A O 1
ATOM 971 N N . ILE A 1 118 ? 2.852 -17.063 5.801 1.00 90.62 118 ILE A N 1
ATOM 972 C CA . ILE A 1 118 ? 4.213 -16.583 6.072 1.00 90.62 118 ILE A CA 1
ATOM 973 C C . ILE A 1 118 ? 5.107 -17.711 6.579 1.00 90.62 118 ILE A C 1
ATOM 975 O O . ILE A 1 118 ? 6.229 -17.834 6.092 1.00 90.62 118 ILE A O 1
ATOM 979 N N . SER A 1 119 ? 4.623 -18.567 7.488 1.00 89.88 119 SER A N 1
ATOM 980 C CA . SER A 1 119 ? 5.408 -19.719 7.959 1.00 89.88 119 SER A CA 1
ATOM 981 C C . SER A 1 119 ? 5.762 -20.688 6.831 1.00 89.88 119 SER A C 1
ATOM 983 O O . SER A 1 119 ? 6.819 -21.306 6.873 1.00 89.88 119 SER A O 1
ATOM 985 N N . ASN A 1 120 ? 4.915 -20.771 5.803 1.00 90.00 120 ASN A N 1
ATOM 986 C CA . ASN A 1 120 ? 5.119 -21.645 4.649 1.00 90.00 120 ASN A CA 1
ATOM 987 C C . ASN A 1 120 ? 5.870 -20.957 3.490 1.00 90.00 120 ASN A C 1
ATOM 989 O O . ASN A 1 120 ? 6.085 -21.571 2.449 1.00 90.00 120 ASN A O 1
ATOM 993 N N . GLY A 1 121 ? 6.245 -19.678 3.628 1.00 85.81 121 GLY A N 1
ATOM 994 C CA . GLY A 1 121 ? 6.916 -18.907 2.573 1.00 85.81 121 GLY A CA 1
ATOM 995 C C . GLY A 1 121 ? 6.011 -18.468 1.410 1.00 85.81 121 GLY A C 1
ATOM 996 O O . GLY A 1 121 ? 6.490 -17.885 0.437 1.00 85.81 121 GLY A O 1
ATOM 997 N N . GLU A 1 122 ? 4.699 -18.690 1.509 1.00 87.25 122 GLU A N 1
ATOM 998 C CA . GLU A 1 122 ? 3.692 -18.288 0.517 1.00 87.25 122 GLU A CA 1
ATOM 999 C C . GLU A 1 122 ? 3.309 -16.803 0.604 1.00 87.25 122 GLU A C 1
ATOM 1001 O O . GLU A 1 122 ? 2.652 -16.268 -0.295 1.00 87.25 122 GLU A O 1
ATOM 1006 N N . LEU A 1 123 ? 3.718 -16.127 1.679 1.00 88.12 123 LEU A N 1
ATOM 1007 C CA . LEU A 1 123 ? 3.616 -14.686 1.867 1.00 88.12 123 LEU A CA 1
ATOM 1008 C C . LEU A 1 123 ? 4.940 -14.148 2.421 1.00 88.12 123 LEU A C 1
ATOM 1010 O O . LEU A 1 123 ? 5.519 -14.715 3.340 1.00 88.12 123 LEU A O 1
ATOM 1014 N N . PHE A 1 124 ? 5.445 -13.054 1.844 1.00 83.75 124 PHE A N 1
ATOM 1015 C CA . PHE A 1 124 ? 6.679 -12.437 2.333 1.00 83.75 124 PHE A CA 1
ATOM 1016 C C . PHE A 1 124 ? 6.428 -11.632 3.599 1.00 83.75 124 PHE A C 1
ATOM 1018 O O . PHE A 1 124 ? 5.384 -10.994 3.714 1.00 83.75 124 PHE A O 1
ATOM 1025 N N . GLY A 1 125 ? 7.411 -11.703 4.503 1.00 65.38 125 GLY A N 1
ATOM 1026 C CA . GLY A 1 125 ? 7.383 -11.231 5.884 1.00 65.38 125 GLY A CA 1
ATOM 1027 C C . GLY A 1 125 ? 6.655 -9.912 6.083 1.00 65.38 125 GLY A C 1
ATOM 1028 O O . GLY A 1 125 ? 7.258 -8.845 6.016 1.00 65.38 125 GLY A O 1
ATOM 1029 N N . TRP A 1 126 ? 5.367 -10.030 6.401 1.00 75.12 126 TRP A N 1
ATOM 1030 C CA . TRP A 1 126 ? 4.539 -8.940 6.877 1.00 75.12 126 TRP A CA 1
ATOM 1031 C C . TRP A 1 126 ? 5.025 -8.585 8.282 1.00 75.12 126 TRP A C 1
ATOM 1033 O O . TRP A 1 126 ? 4.738 -9.290 9.246 1.00 75.12 126 TRP A O 1
ATOM 1043 N N . TYR A 1 127 ? 5.825 -7.521 8.378 1.00 66.31 127 TYR A N 1
ATOM 1044 C CA . TYR A 1 127 ? 6.617 -7.199 9.574 1.00 66.31 127 TYR A CA 1
ATOM 1045 C C . TYR A 1 127 ? 5.783 -7.101 10.865 1.00 66.31 127 TYR A C 1
ATOM 1047 O O . TYR A 1 127 ? 6.238 -7.512 11.928 1.00 66.31 127 TYR A O 1
ATOM 1055 N N . ILE A 1 128 ? 4.543 -6.606 10.773 1.00 75.94 128 ILE A N 1
ATOM 1056 C CA . ILE A 1 128 ? 3.599 -6.553 11.897 1.00 75.94 128 ILE A CA 1
ATOM 1057 C C . ILE A 1 128 ? 2.268 -7.164 11.459 1.00 75.94 128 ILE A C 1
ATOM 1059 O O . ILE A 1 128 ? 1.425 -6.489 10.864 1.00 75.94 128 ILE A O 1
ATOM 1063 N N . ILE A 1 129 ? 2.068 -8.446 11.774 1.00 81.25 129 ILE A N 1
ATOM 1064 C CA . ILE A 1 129 ? 0.776 -9.112 11.575 1.00 81.25 129 ILE A CA 1
ATOM 1065 C C . ILE A 1 129 ? -0.037 -8.996 12.852 1.00 81.25 129 ILE A C 1
ATOM 1067 O O . ILE A 1 129 ? 0.145 -9.732 13.830 1.00 81.25 129 ILE A O 1
ATOM 1071 N N . GLU A 1 130 ? -0.988 -8.082 12.808 1.00 89.44 130 GLU A N 1
ATOM 1072 C CA . GLU A 1 130 ? -1.928 -7.886 13.894 1.00 89.44 130 GLU A CA 1
ATOM 1073 C C . GLU A 1 130 ? -2.866 -9.084 14.078 1.00 89.44 130 GLU A C 1
ATOM 1075 O O . GLU A 1 130 ? -2.959 -9.978 13.242 1.00 89.44 130 GLU A O 1
ATOM 1080 N N . LYS A 1 131 ? -3.568 -9.140 15.212 1.00 88.88 131 LYS A N 1
ATOM 1081 C CA . LYS A 1 131 ? -4.563 -10.202 15.470 1.00 88.88 131 LYS A CA 1
ATOM 1082 C C . LYS A 1 131 ? -5.963 -9.850 14.961 1.00 88.88 131 LYS A C 1
ATOM 1084 O O . LYS A 1 131 ? -6.835 -10.709 14.918 1.00 88.88 131 LYS A O 1
ATOM 1089 N N . THR A 1 132 ? -6.211 -8.576 14.655 1.00 94.31 132 THR A N 1
ATOM 1090 C CA . THR A 1 132 ? -7.543 -8.081 14.288 1.00 94.31 132 THR A CA 1
ATOM 1091 C C . THR A 1 132 ? -7.463 -6.953 13.269 1.00 94.31 132 THR A C 1
ATOM 1093 O O . THR A 1 132 ? -6.499 -6.185 13.260 1.00 94.31 132 THR A O 1
ATOM 1096 N N . VAL A 1 133 ? -8.536 -6.775 12.496 1.00 95.69 133 VAL A N 1
ATOM 1097 C CA . VAL A 1 133 ? -8.728 -5.638 11.580 1.00 95.69 133 VAL A CA 1
ATOM 1098 C C . VAL A 1 133 ? -8.548 -4.313 12.320 1.00 95.69 133 VAL A C 1
ATOM 1100 O O . VAL A 1 133 ? -7.832 -3.426 11.865 1.00 95.69 133 VAL A O 1
ATOM 1103 N N . LYS A 1 134 ? -9.155 -4.182 13.504 1.00 96.25 134 LYS A N 1
ATOM 1104 C CA . LYS A 1 134 ? -9.071 -2.968 14.327 1.00 96.25 134 LYS A CA 1
ATOM 1105 C C . LYS A 1 134 ? -7.632 -2.643 14.730 1.00 96.25 134 LYS A C 1
ATOM 1107 O O . LYS A 1 134 ? -7.251 -1.475 14.725 1.00 96.25 134 LYS A O 1
ATOM 1112 N N . ALA A 1 135 ? -6.850 -3.656 15.097 1.00 95.44 135 ALA A N 1
ATOM 1113 C CA . ALA A 1 135 ? -5.448 -3.475 15.446 1.00 95.44 135 ALA A CA 1
ATOM 1114 C C . ALA A 1 135 ? -4.609 -3.109 14.210 1.00 95.44 135 ALA A C 1
ATOM 1116 O O . ALA A 1 135 ? -3.852 -2.146 14.279 1.00 95.44 135 ALA A O 1
ATOM 1117 N N . ALA A 1 136 ? -4.844 -3.752 13.061 1.00 95.56 136 ALA A N 1
ATOM 1118 C CA . ALA A 1 136 ? -4.179 -3.409 11.799 1.00 95.56 136 ALA A CA 1
ATOM 1119 C C . ALA A 1 136 ? -4.456 -1.967 11.358 1.00 95.56 136 ALA A C 1
ATOM 1121 O O . ALA A 1 136 ? -3.533 -1.237 11.013 1.00 95.56 136 ALA A O 1
ATOM 1122 N N . LEU A 1 137 ? -5.711 -1.517 11.436 1.00 97.00 137 LEU A N 1
ATOM 1123 C CA . LEU A 1 137 ? -6.073 -0.131 11.127 1.00 97.00 137 LEU A CA 1
ATOM 1124 C C . LEU A 1 137 ? -5.443 0.860 12.112 1.00 97.00 137 LEU A C 1
ATOM 1126 O O . LEU A 1 137 ? -5.049 1.950 11.706 1.00 97.00 137 LEU A O 1
ATOM 1130 N N . LYS A 1 138 ? -5.325 0.495 13.397 1.00 96.25 138 LYS A N 1
ATOM 1131 C CA . LYS A 1 138 ? -4.630 1.315 14.400 1.00 96.25 138 LYS A CA 1
ATOM 1132 C C . LYS A 1 138 ? -3.142 1.429 14.076 1.00 96.25 138 LYS A C 1
ATOM 1134 O O . LYS A 1 138 ? -2.594 2.523 14.181 1.00 96.25 138 LYS A O 1
ATOM 1139 N N . GLU A 1 139 ? -2.500 0.329 13.704 1.00 95.38 139 GLU A N 1
ATOM 1140 C CA . GLU A 1 139 ? -1.081 0.326 13.361 1.00 95.38 139 GLU A CA 1
ATOM 1141 C C . GLU A 1 139 ? -0.814 1.108 12.077 1.00 95.38 139 GLU A C 1
ATOM 1143 O O . GLU A 1 139 ? 0.055 1.975 12.046 1.00 95.38 139 GLU A O 1
ATOM 1148 N N . LEU A 1 140 ? -1.658 0.931 11.062 1.00 95.62 140 LEU A N 1
ATOM 1149 C CA . LEU A 1 140 ? -1.606 1.722 9.841 1.00 95.62 140 LEU A CA 1
ATOM 1150 C C . LEU A 1 140 ? -1.804 3.225 10.118 1.00 95.62 140 LEU A C 1
ATOM 1152 O O . LEU A 1 140 ? -1.093 4.062 9.561 1.00 95.62 140 LEU A O 1
ATOM 1156 N N . ALA A 1 141 ? -2.725 3.583 11.018 1.00 96.75 141 ALA A N 1
ATOM 1157 C CA . ALA A 1 141 ? -2.941 4.972 11.417 1.00 96.75 141 ALA A CA 1
ATOM 1158 C C . ALA A 1 141 ? -1.686 5.584 12.058 1.00 96.75 141 ALA A C 1
ATOM 1160 O O . ALA A 1 141 ? -1.311 6.710 11.731 1.00 96.75 141 ALA A O 1
ATOM 1161 N N . LYS A 1 142 ? -1.008 4.833 12.939 1.00 95.06 142 LYS A N 1
ATOM 1162 C CA . LYS A 1 142 ? 0.273 5.255 13.525 1.00 95.06 142 LYS A CA 1
ATOM 1163 C C . LYS A 1 142 ? 1.368 5.364 12.470 1.00 95.06 142 LYS A C 1
ATOM 1165 O O . LYS A 1 142 ? 2.098 6.347 12.478 1.00 95.06 142 LYS A O 1
ATOM 1170 N N . HIS A 1 143 ? 1.460 4.399 11.557 1.00 94.19 143 HIS A N 1
ATOM 1171 C CA . HIS A 1 143 ? 2.457 4.391 10.488 1.00 94.19 143 HIS A CA 1
ATOM 1172 C C . HIS A 1 143 ? 2.365 5.653 9.615 1.00 94.19 143 HIS A C 1
ATOM 1174 O O . HIS A 1 143 ? 3.374 6.254 9.247 1.00 94.19 143 HIS A O 1
ATOM 1180 N N . HIS A 1 144 ? 1.144 6.106 9.328 1.00 95.50 144 HIS A N 1
ATOM 1181 C CA . HIS A 1 144 ? 0.914 7.347 8.592 1.00 95.50 144 HIS A CA 1
ATOM 1182 C C . HIS A 1 144 ? 0.903 8.607 9.466 1.00 95.50 144 HIS A C 1
ATOM 1184 O O . HIS A 1 144 ? 0.786 9.713 8.931 1.00 95.50 144 HIS A O 1
ATOM 1190 N N . PHE A 1 145 ? 1.007 8.495 10.790 1.00 95.62 145 PHE A N 1
ATOM 1191 C CA . PHE A 1 145 ? 0.935 9.664 11.655 1.00 95.62 145 PHE A CA 1
ATOM 1192 C C . PHE A 1 145 ? 2.099 10.619 11.380 1.00 95.62 145 PHE A C 1
ATOM 1194 O O . PHE A 1 145 ? 3.253 10.213 11.261 1.00 95.62 145 PHE A O 1
ATOM 1201 N N . GLY A 1 146 ? 1.785 11.908 11.243 1.00 93.00 146 GLY A N 1
ATOM 1202 C CA . GLY A 1 146 ? 2.747 12.935 10.845 1.00 93.00 146 GLY A CA 1
ATOM 1203 C C . GLY A 1 146 ? 3.049 12.976 9.344 1.00 93.00 146 GLY A C 1
ATOM 1204 O O . GLY A 1 146 ? 3.951 13.711 8.952 1.00 93.00 146 GLY A O 1
ATOM 1205 N N . THR A 1 147 ? 2.336 12.207 8.510 1.00 94.44 147 THR A N 1
ATOM 1206 C CA . THR A 1 147 ? 2.410 12.368 7.052 1.00 94.44 147 THR A CA 1
ATOM 1207 C C . THR A 1 147 ? 1.866 13.726 6.622 1.00 94.44 147 THR A C 1
ATOM 1209 O O . THR A 1 147 ? 0.931 14.257 7.227 1.00 94.44 147 THR A O 1
ATOM 1212 N N . GLU A 1 148 ? 2.443 14.276 5.559 1.00 94.69 148 GLU A N 1
ATOM 1213 C CA . GLU A 1 148 ? 1.975 15.524 4.948 1.00 94.69 148 GLU A CA 1
ATOM 1214 C C . GLU A 1 148 ? 0.977 15.275 3.819 1.00 94.69 148 GLU A C 1
ATOM 1216 O O . GLU A 1 148 ? 0.162 16.140 3.510 1.00 94.69 148 GLU A O 1
ATOM 1221 N N . GLU A 1 149 ? 0.998 14.068 3.258 1.00 96.06 149 GLU A N 1
ATOM 1222 C CA . GLU A 1 149 ? 0.127 13.640 2.173 1.00 96.06 149 GLU A CA 1
ATOM 1223 C C . GLU A 1 149 ? -0.153 12.135 2.256 1.00 96.06 149 GLU A C 1
ATOM 1225 O O . GLU A 1 149 ? 0.578 11.371 2.898 1.00 96.06 149 GLU A O 1
ATOM 1230 N N . PHE A 1 150 ? -1.221 11.714 1.588 1.00 97.81 150 PHE A N 1
ATOM 1231 C CA . PHE A 1 150 ? -1.470 10.318 1.250 1.00 97.81 150 PHE A CA 1
ATOM 1232 C C . PHE A 1 150 ? -1.293 10.159 -0.252 1.00 97.81 150 PHE A C 1
ATOM 1234 O O . PHE A 1 150 ? -1.578 11.075 -1.018 1.00 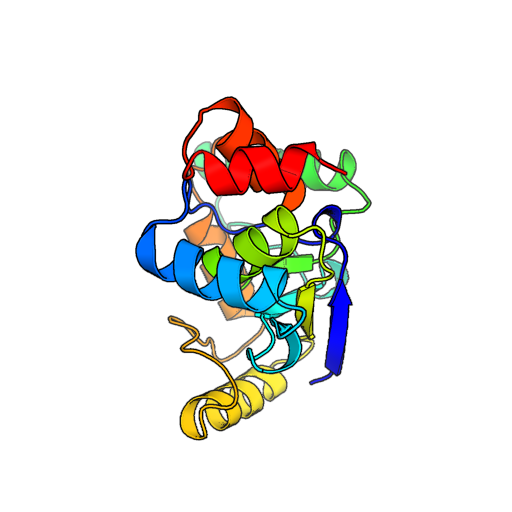97.81 150 PHE A O 1
ATOM 1241 N N . LEU A 1 151 ? -0.805 8.997 -0.670 1.00 97.88 151 LEU A N 1
ATOM 1242 C CA . LEU A 1 151 ? -0.511 8.710 -2.066 1.00 97.88 151 LEU A CA 1
ATOM 1243 C C . LEU A 1 151 ? -1.067 7.342 -2.425 1.00 97.88 151 LEU A C 1
ATOM 1245 O O . LEU A 1 151 ? -1.008 6.405 -1.623 1.00 97.88 151 LEU A O 1
ATOM 1249 N N . THR A 1 152 ? -1.524 7.190 -3.664 1.00 98.56 152 THR A N 1
ATOM 1250 C CA . THR A 1 152 ? -1.653 5.848 -4.221 1.00 98.56 152 THR A CA 1
ATOM 1251 C C . THR A 1 152 ? -0.266 5.306 -4.561 1.00 98.56 152 THR A C 1
ATOM 1253 O O . THR A 1 152 ? 0.706 6.061 -4.682 1.00 98.56 152 THR A O 1
ATOM 1256 N N . VAL A 1 153 ? -0.147 3.999 -4.791 1.00 98.38 153 VAL A N 1
ATOM 1257 C CA . VAL A 1 153 ? 1.094 3.414 -5.325 1.00 98.38 153 VAL A CA 1
ATOM 1258 C C . VAL A 1 153 ? 1.478 4.092 -6.648 1.00 98.38 153 VAL A C 1
ATOM 1260 O O . VAL A 1 153 ? 2.657 4.368 -6.881 1.00 98.38 153 VAL A O 1
ATOM 1263 N N . LYS A 1 154 ? 0.493 4.426 -7.497 1.00 98.25 154 LYS A N 1
ATOM 1264 C CA . LYS A 1 154 ? 0.728 5.158 -8.754 1.00 98.25 154 LYS A CA 1
ATOM 1265 C C . LYS A 1 154 ? 1.358 6.528 -8.504 1.00 98.25 154 LYS A C 1
ATOM 1267 O O . LYS A 1 154 ? 2.323 6.877 -9.184 1.00 98.25 154 LYS A O 1
ATOM 1272 N N . ASP A 1 155 ? 0.826 7.288 -7.552 1.00 97.94 155 ASP A N 1
ATOM 1273 C CA . ASP A 1 155 ? 1.289 8.651 -7.269 1.00 97.94 155 ASP A CA 1
ATOM 1274 C C . ASP A 1 155 ? 2.677 8.645 -6.633 1.00 97.94 155 ASP A C 1
ATOM 1276 O O . ASP A 1 155 ? 3.553 9.394 -7.068 1.00 97.94 155 ASP A O 1
ATOM 1280 N N . LYS A 1 156 ? 2.923 7.717 -5.699 1.00 97.50 156 LYS A N 1
ATOM 1281 C CA . LYS A 1 156 ? 4.255 7.478 -5.127 1.00 97.50 156 LYS A CA 1
ATOM 1282 C C . LYS A 1 156 ? 5.281 7.190 -6.218 1.00 97.50 156 LYS A C 1
ATOM 1284 O O . LYS A 1 156 ? 6.310 7.856 -6.266 1.00 97.50 156 LYS A O 1
ATOM 1289 N N . VAL A 1 157 ? 4.993 6.265 -7.137 1.00 97.81 157 VAL A N 1
ATOM 1290 C CA . VAL A 1 157 ? 5.921 5.946 -8.234 1.00 97.81 157 VAL A CA 1
ATOM 1291 C C . VAL A 1 157 ? 6.136 7.140 -9.159 1.00 97.81 157 VAL A C 1
ATOM 1293 O O . VAL A 1 157 ? 7.278 7.441 -9.493 1.00 97.81 157 VAL A O 1
ATOM 1296 N N . LYS A 1 158 ? 5.087 7.880 -9.533 1.00 97.50 158 LYS A N 1
ATOM 1297 C CA . LYS A 1 158 ? 5.244 9.112 -10.327 1.00 97.50 158 LYS A CA 1
ATOM 1298 C C . LYS A 1 158 ? 6.150 10.133 -9.634 1.00 97.50 158 LYS A C 1
ATOM 1300 O O . LYS A 1 158 ? 6.997 10.728 -10.301 1.00 97.50 158 LYS A O 1
ATOM 1305 N N . LYS A 1 159 ? 6.001 10.313 -8.319 1.00 97.44 159 LYS A N 1
ATOM 1306 C CA . LYS A 1 159 ? 6.845 11.204 -7.514 1.00 97.44 159 LYS A CA 1
ATOM 1307 C C . LYS A 1 159 ? 8.304 10.729 -7.506 1.00 97.44 159 LYS A C 1
ATOM 1309 O O . LYS A 1 159 ? 9.184 11.521 -7.831 1.00 97.44 159 LYS A O 1
ATOM 1314 N N . MET A 1 160 ? 8.543 9.430 -7.304 1.00 97.19 160 MET A N 1
ATOM 1315 C CA . MET A 1 160 ? 9.885 8.828 -7.381 1.00 97.19 160 MET A CA 1
ATOM 1316 C C . MET A 1 160 ? 10.538 9.046 -8.756 1.00 97.19 160 MET A C 1
ATOM 1318 O O . MET A 1 160 ? 11.709 9.404 -8.844 1.00 97.19 160 MET A O 1
ATOM 1322 N N . ILE A 1 161 ? 9.780 8.881 -9.847 1.00 97.12 161 ILE A N 1
ATOM 1323 C CA . ILE A 1 161 ? 10.252 9.144 -11.215 1.00 97.12 161 ILE A CA 1
ATOM 1324 C C . ILE A 1 161 ? 10.614 10.620 -11.408 1.00 97.12 161 ILE A C 1
ATOM 1326 O O . ILE A 1 161 ? 11.675 10.921 -11.958 1.00 97.12 161 ILE A O 1
ATOM 1330 N N . LYS A 1 162 ? 9.734 11.534 -10.978 1.00 97.25 162 LYS A N 1
ATOM 1331 C CA . LYS A 1 162 ? 9.931 12.987 -11.090 1.00 97.25 162 LYS A CA 1
ATOM 1332 C C . LYS A 1 162 ? 11.198 13.428 -10.355 1.00 97.25 162 LYS A C 1
ATOM 1334 O O . LYS A 1 162 ? 11.982 14.195 -10.909 1.00 97.25 162 LYS A O 1
ATOM 1339 N N . ASN A 1 163 ? 11.408 12.893 -9.158 1.00 96.88 163 ASN A N 1
ATOM 1340 C CA . ASN A 1 163 ? 12.529 13.232 -8.287 1.00 96.88 163 ASN A CA 1
ATOM 1341 C C . ASN A 1 163 ? 13.821 12.466 -8.619 1.00 96.88 163 ASN A C 1
ATOM 1343 O O . ASN A 1 163 ? 14.875 12.803 -8.097 1.00 96.88 163 ASN A O 1
ATOM 1347 N N . LYS A 1 164 ? 13.763 11.489 -9.538 1.00 96.31 164 LYS A N 1
ATOM 1348 C CA . LYS A 1 164 ? 14.875 10.588 -9.896 1.00 96.31 164 LYS A CA 1
ATOM 1349 C C . LYS A 1 164 ? 15.347 9.709 -8.724 1.00 96.31 164 LYS A C 1
ATOM 1351 O O . LYS A 1 164 ? 16.500 9.294 -8.699 1.00 96.31 164 LYS A O 1
ATOM 1356 N N . ASP A 1 165 ? 14.425 9.336 -7.837 1.00 96.31 165 ASP A N 1
ATOM 1357 C CA . ASP A 1 165 ? 14.660 8.476 -6.663 1.00 96.31 165 ASP A CA 1
ATOM 1358 C C . ASP A 1 165 ? 14.723 6.970 -7.014 1.00 96.31 165 ASP A C 1
ATOM 1360 O O . ASP A 1 165 ? 14.600 6.105 -6.148 1.00 96.31 165 ASP A O 1
ATOM 1364 N N . VAL A 1 166 ? 14.840 6.627 -8.302 1.00 96.44 166 VAL A N 1
ATOM 1365 C CA . VAL A 1 166 ? 14.994 5.248 -8.795 1.00 96.44 166 VAL A CA 1
ATOM 1366 C C . VAL A 1 166 ? 16.010 5.194 -9.936 1.00 96.44 166 VAL A C 1
ATOM 1368 O O . VAL A 1 166 ? 16.191 6.187 -10.649 1.00 96.44 166 VAL A O 1
ATOM 1371 N N . PRO A 1 167 ? 16.632 4.027 -10.193 1.00 96.62 167 PRO A N 1
ATOM 1372 C CA . PRO A 1 167 ? 17.594 3.875 -11.276 1.00 96.62 167 PRO A CA 1
ATOM 1373 C C . PRO A 1 167 ? 17.056 4.323 -12.640 1.00 96.62 167 PRO A C 1
ATOM 1375 O O . PRO A 1 167 ? 15.928 4.000 -13.024 1.00 96.62 167 PRO A O 1
ATOM 1378 N N . ARG A 1 168 ? 17.911 4.991 -13.429 1.00 97.00 168 ARG A N 1
ATOM 1379 C CA . ARG A 1 168 ? 17.551 5.549 -14.748 1.00 97.00 168 ARG A CA 1
ATOM 1380 C C . ARG A 1 168 ? 16.864 4.540 -15.669 1.00 97.00 168 ARG A C 1
ATOM 1382 O O . ARG A 1 168 ? 15.908 4.896 -16.345 1.00 97.00 168 ARG A O 1
ATOM 1389 N N . TYR A 1 169 ? 17.295 3.278 -15.667 1.00 96.88 169 TYR A N 1
ATOM 1390 C CA . TYR A 1 169 ? 16.698 2.251 -16.523 1.00 96.88 169 TYR A CA 1
ATOM 1391 C C . TYR A 1 169 ? 15.238 1.927 -16.156 1.00 96.88 169 TYR A C 1
ATOM 1393 O O . TYR A 1 169 ? 14.457 1.591 -17.045 1.00 96.88 169 TYR A O 1
ATOM 1401 N N . MET A 1 170 ? 14.844 2.057 -14.881 1.00 97.50 170 MET A N 1
ATOM 1402 C CA . MET A 1 170 ? 13.445 1.911 -14.458 1.00 97.50 170 MET A CA 1
ATOM 1403 C C . MET A 1 170 ? 12.620 3.114 -14.908 1.00 97.50 170 MET A C 1
ATOM 1405 O O . MET A 1 170 ? 11.503 2.943 -15.387 1.00 97.50 170 MET A O 1
ATOM 1409 N N . ILE A 1 171 ? 13.197 4.320 -14.833 1.00 97.38 171 ILE A N 1
ATOM 1410 C CA . ILE A 1 171 ? 12.571 5.537 -15.364 1.00 97.38 171 ILE A CA 1
ATOM 1411 C C . ILE A 1 171 ? 12.316 5.396 -16.861 1.00 97.38 171 ILE A C 1
ATOM 1413 O O . ILE A 1 171 ? 11.207 5.646 -17.333 1.00 97.38 171 ILE A O 1
ATOM 1417 N N . SER A 1 172 ? 13.331 4.969 -17.611 1.00 96.38 172 SER A N 1
ATOM 1418 C CA . SER A 1 172 ? 13.212 4.725 -19.044 1.00 96.38 172 SER A CA 1
ATOM 1419 C C . SER A 1 172 ? 12.160 3.664 -19.351 1.00 96.38 172 SER A C 1
ATOM 1421 O O . SER A 1 172 ? 11.383 3.852 -20.277 1.00 96.38 172 SER A O 1
ATOM 1423 N N . ALA A 1 173 ? 12.106 2.570 -18.587 1.00 94.50 173 ALA A N 1
ATOM 1424 C CA . ALA A 1 173 ? 11.094 1.535 -18.776 1.00 94.50 173 ALA A CA 1
ATOM 1425 C C . ALA A 1 173 ? 9.672 2.055 -18.515 1.00 94.50 173 ALA A C 1
ATOM 1427 O O . ALA A 1 173 ? 8.767 1.760 -19.292 1.00 94.50 173 ALA A O 1
ATOM 1428 N N . PHE A 1 174 ? 9.489 2.871 -17.474 1.00 95.38 174 PHE A N 1
ATOM 1429 C CA . PHE A 1 174 ? 8.195 3.461 -17.147 1.00 95.38 174 PHE A CA 1
ATOM 1430 C C . PHE A 1 174 ? 7.711 4.440 -18.227 1.00 95.38 174 PHE A C 1
ATOM 1432 O O . PHE A 1 174 ? 6.527 4.459 -18.531 1.00 95.38 174 PHE A O 1
ATOM 1439 N N . LYS A 1 175 ? 8.609 5.221 -18.841 1.00 94.44 175 LYS A N 1
ATOM 1440 C CA . LYS A 1 175 ? 8.253 6.227 -19.862 1.00 94.44 175 LYS A CA 1
ATOM 1441 C C . LYS A 1 175 ? 7.994 5.675 -21.272 1.00 94.44 175 LYS A C 1
ATOM 1443 O O . LYS A 1 175 ? 7.490 6.410 -22.107 1.00 94.44 175 LYS A O 1
ATOM 1448 N N . ARG A 1 176 ? 8.390 4.432 -21.575 1.00 88.69 176 ARG 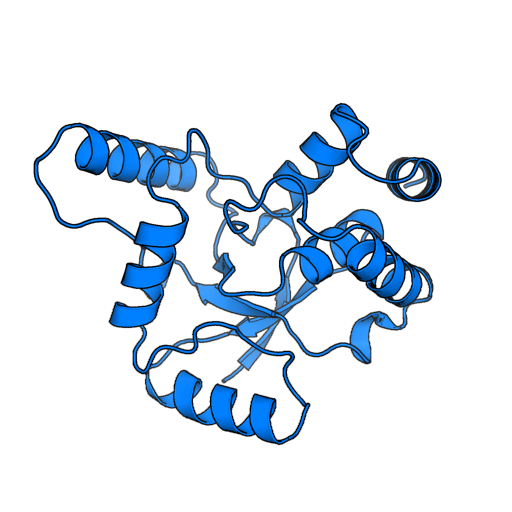A N 1
ATOM 1449 C CA . ARG A 1 176 ? 8.272 3.825 -22.923 1.00 88.69 176 ARG A CA 1
ATOM 1450 C C . ARG A 1 176 ? 6.874 3.276 -23.257 1.00 88.69 176 ARG A C 1
ATOM 1452 O O . ARG A 1 176 ? 6.710 2.673 -24.312 1.00 88.69 176 ARG A O 1
ATOM 1459 N N . ARG A 1 177 ? 5.903 3.420 -22.362 1.00 67.69 177 ARG A N 1
ATOM 1460 C CA . ARG A 1 177 ? 4.499 3.028 -22.533 1.00 67.69 177 ARG A CA 1
ATOM 1461 C C . ARG A 1 177 ? 3.615 4.199 -22.155 1.00 67.69 177 ARG A C 1
ATOM 1463 O O . ARG A 1 177 ? 2.513 4.271 -22.729 1.00 67.69 177 ARG A O 1
#

Foldseek 3Di:
DDKDWADLLQEWEFPDPPPPDQVLLVVLLVCLLVVNLVVAAAFEKEFCVLHALQDDDDDPLSVVLNVQSVVQCVVRVSHGIYTQDDLSNSLSCLLNVHTGIYDYDRWLVVLVVVVVCCVVVNHPCSPDRDNTPNVSSPVSSVSCRPPPHIDGSNRSNVVCLVVVVHDPVSNVNSPPD

Sequence (177 aa):
MKKKLLRPNQIITLRDYPVYNEQILKIYFRVFQRNQGRILPPCPVIHKSIGIPKLKGKDSKTKRYNRLLTKYLEENPHAEYFLLDGGHKTAAATLSHKLIPVLLIERNQDFNEAKQLISNGELFGWYIIEKTVKAALKELAKHHFGTEEFLTVKDKVKKMIKNKDVPRYMISAFKRR

Secondary structure (DSSP, 8-state):
-EEEEE-GGGEEPPS-SS-S-HHHHHHHHHHHHTT-GGGSPPEEEEETTT---PPP--SHHHHHHHHHHHHHHHH-TT--EEE-S-HHHHHHHHHTT-PEEEEE--SHHHHHHHHHHHHTTSS---S---SSHHHHHHHHHHHTTT-S---BHHHHHHHHHHHT-S-HHHHHHHHT-

pLDDT: mean 94.69, std 5.47, range [65.38, 98.69]

=== Feature glossary ===
The record interleaves many kinds of information about one protein. Here is each kind framed as the question it answers.

Q: What are the backbone torsion angles?
A: φ (phi) and ψ (psi) are the two rotatable backbone dihedrals per residue: φ is the C(i-1)–N–Cα–C torsion, ψ is the N–Cα–C–N(i+1) torsion, both in degrees on (−180°, 180°]. α-helical residues cluster near (−60°, −45°); β-strand residues near (−120°, +130°). A Ramachandran plot is simply a scatter of (φ, ψ) for every residue.

Q: What is the amino-acid chain?
A: This is the polypeptide sequence — one letter per residue, N-terminus first. Length ranges from a few dozen residues for small domains to over a thousand for large multi-domain proteins.

Q: How mobile is each atom in the crystal?
A: For experimental (PDB) structures, the B-factor (temperature factor) quantifies the positional spread of each atom in the crystal — a combination of thermal vibration and static disorder — in units of Å². High B-factors mark flexible loops or poorly resolved regions; low B-factors mark the rigid, well-ordered core.

Q: Are the domains correctly placed relative to each other?
A: Predicted Aligned Error (PAE) is an AlphaFold confidence matrix: entry (i, j) is the expected error in the position of residue j, in ångströms, when the prediction is superimposed on the true structure at residue i. Low PAE within a block of residues means that block is internally rigid and well-predicted; high PAE between two blocks means their relative placement is uncertain even if each block individually is confident.

Q: How confident is the AlphaFold model at each residue?
A: pLDDT is the predicted lDDT-Cα score: AlphaFold's confidence that the local environment of each residue (all inter-atomic distances within 15 Å) is correctly placed. It is a per-residue number between 0 and 100, with higher meaning more reliable.

Q: What family and function is it annotated with?
A: Functional annotations link the protein to curated databases. InterPro entries identify conserved domains and families by matching the sequence against member-database signatures (Pfam, PROSITE, CDD, …). Gene Ontology (GO) terms describe molecular function, biological process, and cellular component in a controlled vocabulary. CATH places the structure in a hierarchical fold classification (Class/Architecture/Topology/Homologous-superfamily). The organism is the source species.

Q: How big and how compact is the whole molecule?
A: Three whole-structure scalars: the radius of gyration (RMS distance of Cα from centroid, in Å), the count of Cα–Cα contacts (pairs closer than 8 Å and separated by more than four residues in sequence — i.e. tertiar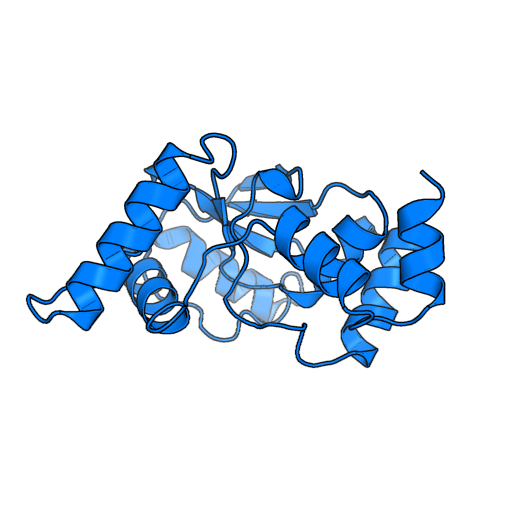y, not local, contacts), and the bounding-box dimensions. Together they distinguish compact globular folds from extended fibres or disordered chains.

Q: What known structures does this most resemble?
A: The Foldseek neighbor list gives the closest experimentally determined structures in the PDB, ranked by structural alignment. TM-score near 1 means near-identical fold; near 0.3 means only rough topology match. This is how one finds what a novel AlphaFold prediction most resembles in the solved-structure universe.

Q: Which residues are buried vs exposed?
A: SASA measures how much of the protein is reachable by solvent. It is computed by rolling a water-sized probe over the atomic surface and summing the exposed area (Å²). Per-residue SASA distinguishes core (buried, low SASA) from surface (exposed, high SASA) residues; total SASA is a whole-molecule size measure.

Q: Which residues are in helices, strands, or loops?
A: Eight-state secondary structure (DSSP): H is the canonical α-helix, G the tighter 3₁₀-helix, I the wider π-helix; E/B are β-structure, T and S are turns and bends, and '-' is everything else. DSSP derives these from the pattern of main-chain N–H···O=C hydrogen bonds, not from the sequence.

Q: Where is each backbone atom in 3D?
A: Structure coordinates are given as an mmCIF _atom_site loop: one row per atom with element, residue name, chain id, sequence number, and x/y/z position in Å. Only the four main-chain atoms per residue are included here; side chains are omitted to keep the record compact.

Q: What if only a Cα trace is available?
A: Three-state secondary structure (P-SEA) collapses the eight DSSP classes into helix (a), strand (b), and coil (c). P-SEA assigns these from Cα geometry alone — distances and angles — without requiring backbone oxygens, so it works on any Cα trace.

Q: What do the rendered images show?
A: The six renders are orthographic views along the three Cartesian axes in both directions. Representation (cartoon, sticks, or surface) and color scheme (sequence-rainbow or by-chain) vary across proteins so the training set covers all the common visualization conventions.

Q: What does the local fold look like, residue by residue?
A: Foldseek's 3Di representation compresses backbone geometry into a per-residue letter drawn from a learned twenty-state alphabet. It captures the tertiary interaction pattern around each residue — which residues are packed against it in space, regardless of where they are in sequence.

Q: What do the diagnostic plots show?
A: The contact map is a binary N×N matrix image: pixel (i, j) is dark where Cα_i and Cα_j are within 8 Å and |i−j|>4. Because the |i−j|>4 filter removes local helical contacts, off-diagonal stripes parallel to the main diagonal indicate parallel β-sheets; stripes perpendicular to it indicate antiparallel β-sheets. The Ramachandran plot scatters every residue's (φ, ψ) pair against the sterically allowed regions. The PAE heatmap renders the predicted-aligned-error matrix.